Protein AF-A0A2X1N3Z4-F1 (afdb_monomer)

Sequence (208 aa):
MPLRGQNISAQNAALSREIQRAELQEKALDRQIARESNQLKLEELKQKQADVRQKADIARADRQAAAQGAVDTFSTALDSLNEIEQSPGLSKAVGIRSAFPTVPGSDAANFEARLDTFKAQTFLPMVQSLKGMGALSDAEGKKLSDAVGALSPKMSEKAFRDSIGKIRNQLESKLSTVKKQFDYQEPVQNMPGQQSTTGSNFSSLWGD

Secondary structure (DSSP, 8-state):
---SHHHHHHHHHHHHHHHHHHHHHHHHHHHHHHHHHHHHHHHHHHHHHHHHHHHHHHHHHHHHHHHHHHHHHHHHHHHHHHHHHH-TTHHHHSGGGGGSPPPTTSHHHHHHHHHHHIIIIIIHHHHHHHHHTTSS-HHHHHHHHHHHHH--TTS-HHHHHHHHHHHHHHHHHHHHHHHHHTT-PPP----S------------SS--

Solvent-accessible surface area (backbone atoms only — not comparable to full-atom values): 11782 Å² total; per-residue (Å²): 141,90,78,71,71,68,57,54,54,54,49,51,55,52,52,51,53,49,50,54,51,48,56,52,50,50,59,50,49,53,54,48,50,52,50,53,51,53,50,53,52,49,50,51,50,50,48,51,50,50,53,51,49,50,52,51,51,52,53,50,50,52,48,45,52,52,48,48,58,43,52,52,41,46,50,54,39,52,50,52,51,47,53,55,68,68,35,84,10,38,75,52,29,17,18,81,48,42,76,49,88,71,55,84,91,35,54,29,38,55,40,53,51,50,53,50,44,38,58,69,66,39,45,51,60,38,52,51,47,34,41,76,71,66,59,36,52,73,70,54,47,48,52,51,50,52,52,61,65,64,59,51,47,74,39,43,55,66,60,44,53,56,49,50,52,53,52,48,55,53,50,53,54,37,49,52,49,43,38,61,77,57,70,58,70,78,78,82,74,79,72,92,79,76,85,74,82,75,74,88,79,87,75,82,92,75,89,134

Radius of gyration: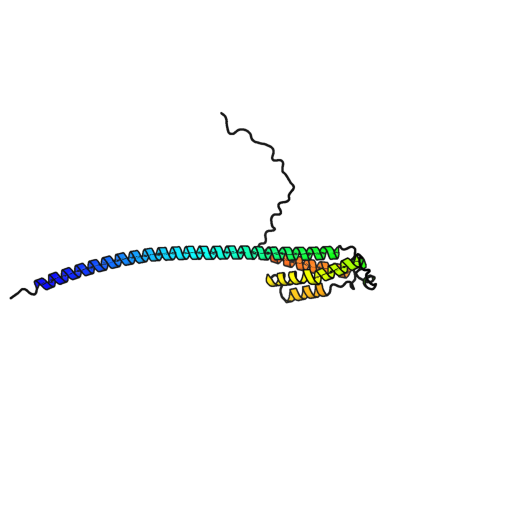 39.12 Å; Cα contacts (8 Å, |Δi|>4): 124; chains: 1; bounding box: 90×26×123 Å

Foldseek 3Di:
DDDPPPVVVVVVVVVVVVVVVVVVVVVVVVVVCVVVVVVVVVVVVVVVVVVVVVVVVVVLVVLQVLLVVLLVLLVVLLVLLVCLLPQPLLQCLAAPNVVDDDDPPDSVNVSVVSLVCSLPPRLPVNLVSLVVLVLDDPVRSVVLNVLSVPQDSHHHSVVNNVSSVVSSVSSVVSSVVSCVVSVHDDPPPPPPDDPPPPPDDDDDPDDD

Nearest PDB structures (foldseek):
  3ja6-assembly1_I  TM=3.183E-01  e=6.071E+00  Escherichia coli

Structure (mmCIF, N/CA/C/O backbone):
data_AF-A0A2X1N3Z4-F1
#
_entry.id   AF-A0A2X1N3Z4-F1
#
loop_
_atom_site.group_PDB
_atom_site.id
_atom_site.type_symbol
_atom_site.label_atom_id
_atom_site.label_alt_id
_atom_site.label_comp_id
_atom_site.label_asym_id
_atom_site.label_entity_id
_atom_site.label_seq_id
_atom_site.pdbx_PDB_ins_code
_atom_site.Cartn_x
_atom_site.Cartn_y
_atom_site.Cartn_z
_atom_site.occupancy
_atom_site.B_iso_or_equiv
_atom_site.auth_seq_id
_atom_site.auth_comp_id
_atom_site.auth_asym_id
_atom_site.auth_atom_id
_atom_site.pdbx_PDB_model_num
ATOM 1 N N . MET A 1 1 ? -46.672 -0.852 95.975 1.00 50.94 1 MET A N 1
ATOM 2 C CA . MET A 1 1 ? -45.821 -0.467 94.826 1.00 50.94 1 MET A CA 1
ATOM 3 C C . MET A 1 1 ? -45.812 -1.594 93.790 1.00 50.94 1 MET A C 1
ATOM 5 O O . MET A 1 1 ? -45.157 -2.595 94.045 1.00 50.94 1 MET A O 1
ATOM 9 N N . PRO A 1 2 ? -46.559 -1.484 92.673 1.00 50.97 2 PRO A N 1
ATOM 10 C CA . PRO A 1 2 ? -46.175 -2.187 91.441 1.00 50.97 2 PRO A CA 1
ATOM 11 C C . PRO A 1 2 ? -46.573 -1.388 90.176 1.00 50.97 2 PRO A C 1
ATOM 13 O O . PRO A 1 2 ? -47.674 -1.538 89.669 1.00 50.97 2 PRO A O 1
ATOM 16 N N . LEU A 1 3 ? -45.703 -0.511 89.660 1.00 50.91 3 LEU A N 1
ATOM 17 C CA . LEU A 1 3 ? -45.968 0.258 88.418 1.00 50.91 3 LEU A CA 1
ATOM 18 C C . LEU A 1 3 ? -44.815 0.205 87.393 1.00 50.91 3 LEU A C 1
ATOM 20 O O . LEU A 1 3 ? -44.854 0.874 86.363 1.00 50.91 3 LEU A O 1
ATOM 24 N N . ARG A 1 4 ? -43.782 -0.614 87.639 1.00 55.91 4 ARG A N 1
ATOM 25 C CA . ARG A 1 4 ? -42.578 -0.687 86.787 1.00 55.91 4 ARG A CA 1
ATOM 26 C C . ARG A 1 4 ? -42.574 -1.821 85.751 1.00 55.91 4 ARG A C 1
ATOM 28 O O . ARG A 1 4 ? -41.849 -1.713 84.776 1.00 55.91 4 ARG A O 1
ATOM 35 N N . GLY A 1 5 ? -43.390 -2.868 85.910 1.00 54.66 5 GLY A N 1
ATOM 36 C CA . GLY A 1 5 ? -43.369 -4.045 85.022 1.00 54.66 5 GLY A CA 1
ATOM 37 C C . GLY A 1 5 ? -44.170 -3.913 83.716 1.00 54.66 5 GLY A C 1
ATOM 38 O O . GLY A 1 5 ? -43.755 -4.450 82.696 1.00 54.66 5 GLY A O 1
ATOM 39 N N . GLN A 1 6 ? -45.288 -3.174 83.715 1.00 58.31 6 GLN A N 1
ATOM 40 C CA . GLN A 1 6 ? -46.167 -3.037 82.535 1.00 58.31 6 GLN A CA 1
ATOM 41 C C . GLN A 1 6 ? -45.667 -2.018 81.494 1.00 58.31 6 GLN A C 1
ATOM 43 O O . GLN A 1 6 ? -45.973 -2.146 80.314 1.00 58.31 6 GLN A O 1
ATOM 48 N N . ASN A 1 7 ? -44.868 -1.026 81.900 1.00 59.09 7 ASN A N 1
ATOM 49 C CA . ASN A 1 7 ? -44.326 -0.022 80.974 1.00 59.09 7 ASN A CA 1
ATOM 50 C C . ASN A 1 7 ? -43.173 -0.567 80.112 1.00 59.09 7 ASN A C 1
ATOM 52 O O . ASN A 1 7 ? -43.032 -0.181 78.954 1.00 59.09 7 ASN A O 1
ATOM 56 N N . ILE A 1 8 ? -42.385 -1.504 80.649 1.00 60.34 8 ILE A N 1
ATOM 57 C CA . ILE A 1 8 ? -41.225 -2.091 79.959 1.00 60.34 8 ILE A CA 1
ATOM 58 C C . ILE A 1 8 ? -41.681 -3.050 78.848 1.00 60.34 8 ILE A C 1
ATOM 60 O O . ILE A 1 8 ? -41.108 -3.063 77.763 1.00 60.34 8 ILE A O 1
ATOM 64 N N . SER A 1 9 ? -42.750 -3.821 79.070 1.00 65.88 9 SER A N 1
ATOM 65 C CA . SER A 1 9 ? -43.307 -4.723 78.052 1.00 65.88 9 SER A CA 1
ATOM 66 C C . SER A 1 9 ? -43.980 -3.968 76.902 1.00 65.88 9 SER A C 1
ATOM 68 O O . SER A 1 9 ? -43.820 -4.353 75.745 1.00 65.88 9 SER A O 1
ATOM 70 N N . ALA A 1 10 ? -44.673 -2.862 77.192 1.00 67.50 10 ALA A N 1
ATOM 71 C CA . ALA A 1 10 ? -45.262 -1.996 76.172 1.00 67.50 10 ALA A CA 1
ATOM 72 C C . ALA A 1 10 ? -44.192 -1.281 75.324 1.00 67.50 10 ALA A C 1
ATOM 74 O O . ALA A 1 10 ? -44.328 -1.220 74.100 1.00 67.50 10 ALA A O 1
ATOM 75 N N . GLN A 1 11 ? -43.108 -0.806 75.953 1.00 69.56 11 GLN A N 1
ATOM 76 C CA . GLN A 1 11 ? -41.950 -0.238 75.251 1.00 69.56 11 GLN A CA 1
ATOM 77 C C . GLN A 1 11 ? -41.225 -1.280 74.394 1.00 69.56 11 GLN A C 1
ATOM 79 O O . GLN A 1 11 ? -40.980 -1.023 73.219 1.00 69.56 11 GLN A O 1
ATOM 84 N N . ASN A 1 12 ? -40.965 -2.479 74.921 1.00 72.88 12 ASN A N 1
ATOM 85 C CA . ASN A 1 12 ? -40.334 -3.555 74.151 1.00 72.88 12 ASN A CA 1
ATOM 86 C C . ASN A 1 12 ? -41.195 -3.993 72.957 1.00 72.88 12 ASN A C 1
ATOM 88 O O . ASN A 1 12 ? -40.668 -4.215 71.870 1.00 72.88 12 ASN A O 1
ATOM 92 N N . ALA A 1 13 ? -42.520 -4.063 73.109 1.00 76.62 13 ALA A N 1
ATOM 93 C CA . ALA A 1 13 ? -43.428 -4.379 72.005 1.00 76.62 13 ALA A CA 1
ATOM 94 C C . ALA A 1 13 ? -43.499 -3.259 70.949 1.00 76.62 13 ALA A C 1
ATOM 96 O O . ALA A 1 13 ? -43.661 -3.537 69.761 1.00 76.62 13 ALA A O 1
ATOM 97 N N . ALA A 1 14 ? -43.386 -1.991 71.355 1.00 76.25 14 ALA A N 1
ATOM 98 C CA . ALA A 1 14 ? -43.274 -0.866 70.427 1.00 76.25 14 ALA A CA 1
ATOM 99 C C . ALA A 1 14 ? -41.957 -0.922 69.638 1.00 76.25 14 ALA A C 1
ATOM 101 O O . ALA A 1 14 ? -42.003 -0.900 68.411 1.00 76.25 14 ALA A O 1
ATOM 102 N N . LEU A 1 15 ? -40.834 -1.126 70.331 1.00 75.69 15 LEU A N 1
ATOM 103 C CA . LEU A 1 15 ? -39.504 -1.260 69.736 1.00 75.69 15 LEU A CA 1
ATOM 104 C C . LEU A 1 15 ? -39.426 -2.450 68.763 1.00 75.69 15 LEU A C 1
ATOM 106 O O . LEU A 1 15 ? -38.897 -2.331 67.667 1.00 75.69 15 LEU A O 1
ATOM 110 N N . SER A 1 16 ? -40.035 -3.587 69.114 1.00 81.50 16 SER A N 1
ATOM 111 C CA . SER A 1 16 ? -40.083 -4.780 68.250 1.00 81.50 16 SER A CA 1
ATOM 112 C C . SER A 1 16 ? -40.833 -4.526 66.940 1.00 81.50 16 SER A C 1
ATOM 114 O O . SER A 1 16 ? -40.404 -4.957 65.873 1.00 81.50 16 SER A O 1
ATOM 116 N N . ARG A 1 17 ? -41.964 -3.809 67.005 1.00 83.88 17 ARG A N 1
ATOM 117 C CA . ARG A 1 17 ? -42.739 -3.428 65.812 1.00 83.88 17 ARG A CA 1
ATOM 118 C C . ARG A 1 17 ? -41.987 -2.427 64.946 1.00 83.88 17 ARG A C 1
ATOM 120 O O . ARG A 1 17 ? -42.142 -2.437 63.729 1.00 83.88 17 ARG A O 1
ATOM 127 N N . GLU A 1 18 ? -41.204 -1.561 65.572 1.00 83.44 18 GLU A N 1
ATOM 128 C CA . GLU A 1 18 ? -40.357 -0.595 64.886 1.00 83.44 18 GLU A CA 1
ATOM 129 C C . GLU A 1 18 ? -39.198 -1.288 64.160 1.00 83.44 18 GLU A C 1
ATOM 131 O O . GLU A 1 18 ? -39.004 -1.035 62.975 1.00 83.44 18 GLU A O 1
ATOM 136 N N . ILE A 1 19 ? -38.541 -2.260 64.802 1.00 84.94 19 ILE A N 1
ATOM 137 C CA . ILE A 1 19 ? -37.526 -3.122 64.175 1.00 84.94 19 ILE A CA 1
ATOM 138 C C . ILE A 1 19 ? -38.124 -3.891 62.992 1.00 84.94 19 ILE A C 1
ATOM 140 O O . ILE A 1 19 ? -37.582 -3.836 61.895 1.00 84.94 19 ILE A O 1
ATOM 144 N N . GLN A 1 20 ? -39.288 -4.530 63.158 1.00 84.00 20 GLN A N 1
ATOM 145 C CA . GLN A 1 20 ? -39.952 -5.238 62.054 1.00 84.00 20 GLN A CA 1
ATOM 146 C C . GLN A 1 20 ? -40.302 -4.312 60.881 1.00 84.00 20 GLN A C 1
ATOM 148 O O . GLN A 1 20 ? -40.204 -4.709 59.721 1.00 84.00 20 GLN A O 1
ATOM 153 N N . ARG A 1 21 ? -40.720 -3.072 61.157 1.00 87.25 21 ARG A N 1
ATOM 154 C CA . ARG A 1 21 ? -40.970 -2.072 60.108 1.00 87.25 21 ARG A CA 1
ATOM 155 C C . ARG A 1 21 ? -39.680 -1.646 59.413 1.00 87.25 21 ARG A C 1
ATOM 157 O O . ARG A 1 21 ? -39.691 -1.533 58.189 1.00 87.25 21 ARG A O 1
ATOM 164 N N . ALA A 1 22 ? -38.600 -1.451 60.165 1.00 82.94 22 ALA A N 1
ATOM 165 C CA . ALA A 1 22 ? -37.288 -1.115 59.624 1.00 82.94 22 ALA A CA 1
ATOM 166 C C . ALA A 1 22 ? -36.735 -2.246 58.737 1.00 82.94 22 ALA A C 1
ATOM 168 O O . ALA A 1 22 ? -36.342 -1.986 57.604 1.00 82.94 22 ALA A O 1
ATOM 169 N N . GLU A 1 23 ? -36.820 -3.505 59.174 1.00 86.62 23 GLU A N 1
ATOM 170 C CA . GLU A 1 23 ? -36.408 -4.680 58.386 1.00 86.62 23 GLU A CA 1
ATOM 171 C C . GLU A 1 23 ? -37.218 -4.834 57.085 1.00 86.62 23 GLU A C 1
ATOM 173 O O . GLU A 1 23 ? -36.701 -5.251 56.045 1.00 86.62 23 GLU A O 1
ATOM 178 N N . LEU A 1 24 ? -38.517 -4.512 57.115 1.00 87.25 24 LEU A N 1
ATOM 179 C CA . LEU A 1 24 ? -39.357 -4.522 55.914 1.00 87.25 24 LEU A CA 1
ATOM 180 C C . LEU A 1 24 ? -38.984 -3.396 54.943 1.00 87.25 24 LEU A C 1
ATOM 182 O O . LEU A 1 24 ? -39.011 -3.618 53.730 1.00 87.25 24 LEU A O 1
ATOM 186 N N . GLN A 1 25 ? -38.631 -2.214 55.460 1.00 86.69 25 GLN A N 1
ATOM 187 C CA . GLN A 1 25 ? -38.128 -1.102 54.651 1.00 86.69 25 GLN A CA 1
ATOM 188 C C . GLN A 1 25 ? -36.773 -1.433 54.020 1.00 86.69 25 GLN A C 1
ATOM 190 O O . GLN A 1 25 ? -36.604 -1.218 52.822 1.00 86.69 25 GLN A O 1
ATOM 195 N N . GLU A 1 26 ? -35.851 -2.029 54.774 1.00 86.12 26 GLU A N 1
ATOM 196 C CA . GLU A 1 26 ? -34.547 -2.482 54.279 1.00 86.12 26 GLU A CA 1
ATOM 197 C C . GLU A 1 26 ? -34.704 -3.487 53.127 1.00 86.12 26 GLU A C 1
ATOM 199 O O . GLU A 1 26 ? -34.200 -3.265 52.029 1.00 86.12 26 GLU A O 1
ATOM 204 N N . LYS A 1 27 ? -35.544 -4.520 53.294 1.00 91.06 27 LYS A N 1
ATOM 205 C CA . LYS A 1 27 ? -35.834 -5.500 52.225 1.00 91.06 27 LYS A CA 1
ATOM 206 C C . LYS A 1 27 ? -36.508 -4.902 50.987 1.00 91.06 27 LYS A C 1
ATOM 208 O O . LYS A 1 27 ? -36.469 -5.517 49.913 1.00 91.06 27 LYS A O 1
ATOM 213 N N . ALA A 1 28 ? -37.226 -3.789 51.130 1.00 89.50 28 ALA A N 1
ATOM 214 C CA . ALA A 1 28 ? -37.814 -3.075 50.000 1.00 89.50 28 ALA A CA 1
ATOM 215 C C . ALA A 1 28 ? -36.743 -2.264 49.254 1.00 89.50 28 ALA A C 1
ATOM 217 O O . ALA A 1 28 ? -36.684 -2.340 48.024 1.00 89.50 28 ALA A O 1
ATOM 218 N N . LEU A 1 29 ? -35.868 -1.576 49.995 1.00 84.56 29 LEU A N 1
ATOM 219 C CA . LEU A 1 29 ? -34.725 -0.834 49.460 1.00 84.56 29 LEU A CA 1
ATOM 220 C C . LEU A 1 29 ? -33.732 -1.759 48.749 1.00 84.56 29 LEU A C 1
ATOM 222 O O . LEU A 1 29 ? -33.369 -1.480 47.612 1.00 84.56 29 LEU A O 1
ATOM 226 N N . ASP A 1 30 ? -33.390 -2.910 49.328 1.00 86.81 30 ASP A N 1
ATOM 227 C CA . ASP A 1 30 ? -32.504 -3.901 48.699 1.00 86.81 30 ASP A CA 1
ATOM 228 C C . ASP A 1 30 ? -33.038 -4.385 47.349 1.00 86.81 30 ASP A C 1
ATOM 230 O O . ASP A 1 30 ? -32.305 -4.501 46.364 1.00 86.81 30 ASP A O 1
ATOM 234 N N . ARG A 1 31 ? -34.349 -4.644 47.268 1.00 90.00 31 ARG A N 1
ATOM 235 C CA . ARG A 1 31 ? -34.992 -5.039 46.008 1.00 90.00 31 ARG A CA 1
ATOM 236 C C . ARG A 1 31 ? -34.969 -3.918 44.977 1.00 90.00 31 ARG A C 1
ATOM 238 O O . ARG A 1 31 ? -34.882 -4.217 43.786 1.00 90.00 31 ARG A O 1
ATOM 245 N N . GLN A 1 32 ? -35.075 -2.666 45.409 1.00 88.44 32 GLN A N 1
ATOM 246 C CA . GLN A 1 32 ? -34.984 -1.511 44.525 1.00 88.44 32 GLN A CA 1
ATOM 247 C C . GLN A 1 32 ? -33.551 -1.327 44.010 1.00 88.44 32 GLN A C 1
ATOM 249 O O . GLN A 1 32 ? -33.356 -1.303 42.795 1.00 88.44 32 GLN A O 1
ATOM 254 N N . ILE A 1 33 ? -32.560 -1.339 44.905 1.00 88.62 33 ILE A N 1
ATOM 255 C CA . ILE A 1 33 ? -31.131 -1.274 44.567 1.00 88.62 33 ILE A CA 1
ATOM 256 C C . ILE A 1 33 ? -30.765 -2.390 43.586 1.00 88.62 33 ILE A C 1
ATOM 258 O O . ILE A 1 33 ? -30.108 -2.138 42.580 1.00 88.62 33 ILE A O 1
ATOM 262 N N . ALA A 1 34 ? -31.233 -3.621 43.813 1.00 88.19 34 ALA A N 1
ATOM 263 C CA . ALA A 1 34 ? -30.969 -4.735 42.907 1.00 88.19 34 ALA A CA 1
ATOM 264 C C . ALA A 1 34 ? -31.569 -4.521 41.503 1.00 88.19 34 ALA A C 1
ATOM 266 O O . ALA A 1 34 ? -30.946 -4.884 40.504 1.00 88.19 34 ALA A O 1
ATOM 267 N N . ARG A 1 35 ? -32.770 -3.937 41.391 1.00 89.50 35 ARG A N 1
ATOM 268 C CA . ARG A 1 35 ? -33.395 -3.634 40.089 1.00 89.50 35 ARG A CA 1
ATOM 269 C C . ARG A 1 35 ? -32.649 -2.529 39.350 1.00 89.50 35 ARG A C 1
ATOM 271 O O . ARG A 1 35 ? -32.334 -2.720 38.179 1.00 89.50 35 ARG A O 1
ATOM 278 N N . GLU A 1 36 ? -32.341 -1.432 40.035 1.00 88.56 36 GLU A N 1
ATOM 279 C CA . GLU A 1 36 ? -31.588 -0.305 39.471 1.00 88.56 36 GLU A CA 1
ATOM 280 C C . GLU A 1 36 ? -30.172 -0.743 39.073 1.00 88.56 36 GLU A C 1
ATOM 282 O O . GLU A 1 36 ? -29.722 -0.456 37.968 1.00 88.56 36 GLU A O 1
ATOM 287 N N . SER A 1 37 ? -29.507 -1.554 39.902 1.00 87.75 37 SER A N 1
ATOM 288 C CA . SER A 1 37 ? -28.201 -2.145 39.588 1.00 87.75 37 SER A CA 1
ATOM 289 C C . SER A 1 37 ? -28.250 -3.035 38.340 1.00 87.75 37 SER A C 1
ATOM 291 O O . SER A 1 37 ? -27.388 -2.926 37.466 1.00 87.75 37 SER A O 1
ATOM 293 N N . ASN A 1 38 ? -29.280 -3.878 38.199 1.00 90.75 38 ASN A N 1
ATOM 294 C CA . ASN A 1 38 ? -29.464 -4.700 37.001 1.00 90.75 38 ASN A CA 1
ATOM 295 C C . ASN A 1 38 ? -29.730 -3.854 35.744 1.00 90.75 38 ASN A C 1
ATOM 297 O O . ASN A 1 38 ? -29.227 -4.190 34.672 1.00 90.75 38 ASN A O 1
ATOM 301 N N . GLN A 1 39 ? -30.496 -2.765 35.865 1.00 92.00 39 GLN A N 1
ATOM 302 C CA . GLN A 1 39 ? -30.765 -1.833 34.765 1.00 92.00 39 GLN A CA 1
ATOM 303 C C . GLN A 1 39 ? -29.499 -1.085 34.336 1.00 92.00 39 GLN A C 1
ATOM 305 O O . GLN A 1 39 ? -29.157 -1.116 33.155 1.00 92.00 39 GLN A O 1
ATOM 310 N N . LEU A 1 40 ? -28.752 -0.523 35.290 1.00 89.62 40 LEU A N 1
ATOM 311 C CA . LEU A 1 40 ? -27.475 0.150 35.040 1.00 89.62 40 LEU A CA 1
ATOM 312 C C . LEU A 1 40 ? -26.472 -0.785 34.357 1.00 89.62 40 LEU A C 1
ATOM 314 O O . LEU A 1 40 ? -25.845 -0.416 33.368 1.00 89.62 40 LEU A O 1
ATOM 318 N N . LYS A 1 41 ? -26.360 -2.033 34.828 1.00 92.69 41 LYS A N 1
ATOM 319 C CA . LYS A 1 41 ? -25.472 -3.033 34.218 1.00 92.69 41 LYS A CA 1
ATOM 320 C C . LYS A 1 41 ? -25.897 -3.397 32.794 1.00 92.69 41 LYS A C 1
ATOM 322 O O . LYS A 1 41 ? -25.049 -3.648 31.941 1.00 92.69 41 LYS A O 1
ATOM 327 N N . LEU A 1 42 ? -27.200 -3.435 32.519 1.00 89.31 42 LEU A N 1
ATOM 328 C CA . LEU A 1 42 ? -27.730 -3.693 31.181 1.00 89.31 42 LEU A CA 1
ATOM 329 C C . LEU A 1 42 ? -27.444 -2.527 30.228 1.00 89.31 42 LEU A C 1
ATOM 331 O O . LEU A 1 42 ? -27.066 -2.764 29.080 1.00 89.31 42 LEU A O 1
ATOM 335 N N . GLU A 1 43 ? -27.591 -1.289 30.691 1.00 92.12 43 GLU A N 1
ATOM 336 C CA . GLU A 1 43 ? -27.219 -0.089 29.936 1.00 92.12 43 GLU A CA 1
ATOM 337 C C . GLU A 1 43 ? -25.714 -0.040 29.663 1.00 92.12 43 GLU A C 1
ATOM 339 O O . GLU A 1 43 ? -25.317 0.147 28.515 1.00 92.12 43 GLU A O 1
ATOM 344 N N . GLU A 1 44 ? -24.879 -0.332 30.664 1.00 93.56 44 GLU A N 1
ATOM 345 C CA . GLU A 1 44 ? -23.423 -0.412 30.512 1.00 93.56 44 GLU A CA 1
ATOM 346 C C . GLU A 1 44 ? -23.019 -1.481 29.484 1.00 93.56 44 GLU A C 1
ATOM 348 O O . GLU A 1 44 ? -22.168 -1.238 28.628 1.00 93.56 44 GLU A O 1
ATOM 353 N N . LEU A 1 45 ? -23.642 -2.666 29.520 1.00 91.69 45 LEU A N 1
ATOM 354 C CA . LEU A 1 45 ? -23.383 -3.725 28.540 1.00 91.69 45 LEU A CA 1
ATOM 355 C C . LEU A 1 45 ? -23.834 -3.332 27.131 1.00 91.69 45 LEU A C 1
ATOM 357 O O . LEU A 1 45 ? -23.126 -3.632 26.169 1.00 91.69 45 LEU A O 1
ATOM 361 N N . LYS A 1 46 ? -24.976 -2.649 26.993 1.00 93.12 46 LYS A N 1
ATOM 362 C CA . LYS A 1 46 ? -25.436 -2.113 25.703 1.00 93.12 46 LYS A CA 1
ATOM 363 C C . LYS A 1 46 ? -24.483 -1.051 25.170 1.00 93.12 46 LYS A C 1
ATOM 365 O O . LYS A 1 46 ? -24.147 -1.094 23.990 1.00 93.12 46 LYS A O 1
ATOM 370 N N . GLN A 1 47 ? -24.023 -0.142 26.025 1.00 94.69 47 GLN A N 1
ATOM 371 C CA . GLN A 1 47 ? -23.061 0.888 25.652 1.00 94.69 47 GLN A CA 1
ATOM 372 C C . GLN A 1 47 ? -21.727 0.260 25.240 1.00 94.69 47 GLN A C 1
ATOM 374 O O . GLN A 1 47 ? -21.249 0.520 24.142 1.00 94.69 47 GLN A O 1
ATOM 379 N N . LYS A 1 48 ? -21.193 -0.680 26.031 1.00 93.75 48 LYS A N 1
ATOM 380 C CA . LYS A 1 48 ? -20.000 -1.460 25.661 1.00 93.75 48 LYS A CA 1
ATOM 381 C C . LYS A 1 48 ? -20.186 -2.210 24.344 1.00 93.75 48 LYS A C 1
ATOM 383 O O . LYS A 1 48 ? -19.261 -2.260 23.540 1.00 93.75 48 LYS A O 1
ATOM 388 N N . GLN A 1 49 ? -21.359 -2.791 24.098 1.00 92.38 49 GLN A N 1
ATOM 389 C CA . GLN A 1 49 ? -21.650 -3.459 22.831 1.00 92.38 49 GLN A CA 1
ATOM 390 C C . GLN A 1 49 ? -21.650 -2.468 21.660 1.00 92.38 49 GLN A C 1
ATOM 392 O O . GLN A 1 49 ? -21.093 -2.789 20.611 1.00 92.38 49 GLN A O 1
ATOM 397 N N . ALA A 1 50 ? -22.255 -1.290 21.827 1.00 93.44 50 ALA A N 1
ATOM 398 C CA . ALA A 1 50 ? -22.255 -0.234 20.820 1.00 93.44 50 ALA A CA 1
ATOM 399 C C . ALA A 1 50 ? -20.833 0.274 20.542 1.00 93.44 50 ALA A C 1
ATOM 401 O O . ALA A 1 50 ? -20.434 0.316 19.383 1.00 93.44 50 ALA A O 1
ATOM 402 N N . ASP A 1 51 ? -20.038 0.529 21.582 1.00 94.31 51 ASP A N 1
ATOM 403 C CA . ASP A 1 51 ? -18.644 0.964 21.457 1.00 94.31 51 ASP A CA 1
ATOM 404 C C . ASP A 1 51 ? -17.781 -0.086 20.753 1.00 94.31 51 ASP A C 1
ATOM 406 O O . ASP A 1 51 ? -16.971 0.241 19.887 1.00 94.31 51 ASP A O 1
ATOM 410 N N . VAL A 1 52 ? -17.945 -1.368 21.100 1.00 94.38 52 VAL A N 1
ATOM 411 C CA . VAL A 1 52 ? -17.217 -2.467 20.448 1.00 94.38 52 VAL A CA 1
ATOM 412 C C . VAL A 1 52 ? -17.640 -2.607 18.988 1.00 94.38 52 VAL A C 1
ATOM 414 O O . VAL A 1 52 ? -16.776 -2.802 18.135 1.00 94.38 52 VAL A O 1
ATOM 417 N N . ARG A 1 53 ? -18.937 -2.482 18.681 1.00 92.25 53 ARG A N 1
ATOM 418 C CA . ARG A 1 53 ? -19.436 -2.496 17.297 1.00 92.25 53 ARG A CA 1
ATOM 419 C C . ARG A 1 53 ? -18.882 -1.324 16.499 1.00 92.25 53 ARG A C 1
ATOM 421 O O . ARG A 1 53 ? -18.285 -1.553 15.458 1.00 92.25 53 ARG A O 1
ATOM 428 N N . GLN A 1 54 ? -18.972 -0.109 17.029 1.00 93.50 54 GLN A N 1
ATOM 429 C CA . GLN A 1 54 ? -18.442 1.084 16.379 1.00 93.50 54 GLN A CA 1
ATOM 430 C C . GLN A 1 54 ? -16.928 0.976 16.160 1.00 93.50 54 GLN A C 1
ATOM 432 O O . GLN A 1 54 ? -16.447 1.261 15.067 1.00 93.50 54 GLN A O 1
ATOM 437 N N . LYS A 1 55 ? -16.167 0.501 17.156 1.00 93.75 55 LYS A N 1
ATOM 438 C CA . LYS A 1 55 ? -14.730 0.228 16.996 1.00 93.75 55 LYS A CA 1
ATOM 439 C C . LYS A 1 55 ? -14.459 -0.821 15.922 1.00 93.75 55 LYS A C 1
ATOM 441 O O . LYS A 1 55 ? -13.511 -0.661 15.161 1.00 93.75 55 LYS A O 1
ATOM 446 N N . ALA A 1 56 ? -15.265 -1.880 15.851 1.00 88.31 56 ALA A N 1
ATOM 447 C CA . ALA A 1 56 ? -15.132 -2.900 14.818 1.00 88.31 56 ALA A CA 1
ATOM 448 C C . ALA A 1 56 ? -15.453 -2.348 13.421 1.00 88.31 56 ALA A C 1
ATOM 450 O O . ALA A 1 56 ? -14.741 -2.672 12.475 1.00 88.31 56 ALA A O 1
ATOM 451 N N . ASP A 1 57 ? -16.475 -1.504 13.289 1.00 87.44 57 ASP A N 1
ATOM 452 C CA . ASP A 1 57 ? -16.874 -0.903 12.014 1.00 87.44 57 ASP A CA 1
ATOM 453 C C . ASP A 1 57 ? -15.836 0.110 11.517 1.00 87.44 57 ASP A C 1
ATOM 455 O O . ASP A 1 57 ? -15.448 0.053 10.353 1.00 87.44 57 ASP A O 1
ATOM 459 N N . ILE A 1 58 ? -15.299 0.957 12.405 1.00 90.81 58 ILE A N 1
ATOM 460 C CA . ILE A 1 58 ? -14.179 1.857 12.083 1.00 90.81 58 ILE A CA 1
ATOM 461 C C . ILE A 1 58 ? -12.951 1.041 11.672 1.00 90.81 58 ILE A C 1
ATOM 463 O O . ILE A 1 58 ? -12.393 1.272 10.606 1.00 90.81 58 ILE A O 1
ATOM 467 N N . ALA A 1 59 ? -12.573 0.024 12.453 1.00 87.31 59 ALA A N 1
ATOM 468 C CA . ALA A 1 59 ? -11.426 -0.820 12.123 1.00 87.31 59 ALA A CA 1
ATOM 469 C C . ALA A 1 59 ? -11.601 -1.561 10.785 1.00 87.31 59 ALA A C 1
ATOM 471 O O . ALA A 1 59 ? -10.623 -1.786 10.075 1.00 87.31 59 ALA A O 1
ATOM 472 N N . ARG A 1 60 ? -12.832 -1.946 10.423 1.00 84.81 60 ARG A N 1
ATOM 473 C CA . ARG A 1 60 ? -13.148 -2.532 9.111 1.00 84.81 60 ARG A CA 1
ATOM 474 C C . ARG A 1 60 ? -13.029 -1.504 7.990 1.00 84.81 60 ARG A C 1
ATOM 476 O O . ARG A 1 60 ? -12.407 -1.819 6.981 1.00 84.81 60 ARG A O 1
ATOM 483 N N . ALA A 1 61 ? -13.576 -0.304 8.172 1.00 85.94 61 ALA A N 1
ATOM 484 C CA . ALA A 1 61 ? -13.491 0.775 7.191 1.00 85.94 61 ALA A CA 1
ATOM 485 C C . ALA A 1 61 ? -12.034 1.206 6.951 1.00 85.94 61 ALA A C 1
ATOM 487 O O . ALA A 1 61 ? -11.594 1.256 5.804 1.00 85.94 61 ALA A O 1
ATOM 488 N N . ASP A 1 62 ? -11.256 1.407 8.017 1.00 86.44 62 ASP A N 1
ATOM 489 C CA . ASP A 1 62 ? -9.828 1.737 7.938 1.00 86.44 62 ASP A CA 1
ATOM 490 C C . ASP A 1 62 ? -9.042 0.627 7.234 1.00 86.44 62 ASP A C 1
ATOM 492 O O . ASP A 1 62 ? -8.194 0.888 6.378 1.00 86.44 62 ASP A O 1
ATOM 496 N N . ARG A 1 63 ? -9.354 -0.637 7.549 1.00 83.56 63 ARG A N 1
ATOM 497 C CA . ARG A 1 63 ? -8.735 -1.800 6.908 1.00 83.56 63 ARG A CA 1
ATOM 498 C C . ARG A 1 63 ? -9.049 -1.867 5.412 1.00 83.56 63 ARG A C 1
ATOM 500 O O . ARG A 1 63 ? -8.155 -2.188 4.632 1.00 83.56 63 ARG A O 1
ATOM 507 N N . GLN A 1 64 ? -10.281 -1.561 5.008 1.00 83.50 64 GLN A N 1
ATOM 508 C CA . GLN A 1 64 ? -10.678 -1.505 3.598 1.00 83.50 64 GLN A CA 1
ATOM 509 C C . GLN A 1 64 ? -10.020 -0.332 2.866 1.00 83.50 64 GLN A C 1
ATOM 511 O O . GLN A 1 64 ? -9.506 -0.522 1.767 1.00 83.50 64 GLN A O 1
ATOM 516 N N . ALA A 1 65 ? -9.969 0.852 3.479 1.00 85.56 65 ALA A N 1
ATOM 517 C CA . ALA A 1 65 ? -9.309 2.021 2.903 1.00 85.56 65 ALA A CA 1
ATOM 518 C C . ALA A 1 65 ? -7.802 1.785 2.705 1.00 85.56 65 ALA A C 1
ATOM 520 O O . ALA A 1 65 ? -7.259 2.084 1.641 1.00 85.56 65 ALA A O 1
ATOM 521 N N . ALA A 1 66 ? -7.137 1.179 3.694 1.00 83.75 66 ALA A N 1
ATOM 522 C CA . ALA A 1 66 ? -5.735 0.785 3.584 1.00 83.75 66 ALA A CA 1
ATOM 523 C C . ALA A 1 66 ? -5.519 -0.250 2.468 1.00 83.75 66 ALA A C 1
ATOM 525 O O . ALA A 1 66 ? -4.577 -0.121 1.687 1.00 83.75 66 ALA A O 1
ATOM 526 N N . ALA A 1 67 ? -6.409 -1.242 2.357 1.00 84.31 67 ALA A N 1
ATOM 527 C CA . ALA A 1 67 ? -6.358 -2.229 1.283 1.00 84.31 67 ALA A CA 1
ATOM 528 C C . ALA A 1 67 ? -6.546 -1.586 -0.098 1.00 84.31 67 ALA A C 1
ATOM 530 O O . ALA A 1 67 ? -5.788 -1.902 -1.009 1.00 84.31 67 ALA A O 1
ATOM 531 N N . GLN A 1 68 ? -7.499 -0.662 -0.248 1.00 86.19 68 GLN A N 1
ATOM 532 C CA . GLN A 1 68 ? -7.740 0.061 -1.499 1.00 86.19 68 GLN A CA 1
ATOM 533 C C . GLN A 1 68 ? -6.509 0.863 -1.925 1.00 86.19 68 GLN A C 1
ATOM 535 O O . GLN A 1 68 ? -5.988 0.642 -3.014 1.00 86.19 68 GLN A O 1
ATOM 540 N N . GLY A 1 69 ? -5.988 1.725 -1.045 1.00 87.50 69 GLY A N 1
ATOM 541 C CA . GLY A 1 69 ? -4.813 2.541 -1.368 1.00 87.50 69 GLY A CA 1
ATOM 542 C C . GLY A 1 69 ? -3.586 1.688 -1.698 1.00 87.50 69 GLY A C 1
ATOM 543 O O . GLY A 1 69 ? -2.785 2.032 -2.571 1.00 87.50 69 GLY A O 1
ATOM 544 N N . ALA A 1 70 ? -3.461 0.530 -1.052 1.00 85.31 70 ALA A N 1
ATOM 545 C CA . ALA A 1 70 ? -2.441 -0.431 -1.405 1.00 85.31 70 ALA A CA 1
ATOM 546 C C . ALA A 1 70 ? -2.670 -1.027 -2.797 1.00 85.31 70 ALA A C 1
ATOM 548 O O . ALA A 1 70 ? -1.758 -0.949 -3.615 1.00 85.31 70 ALA A O 1
ATOM 549 N N . VAL A 1 71 ? -3.862 -1.566 -3.089 1.00 87.38 71 VAL A N 1
ATOM 550 C CA . VAL A 1 71 ? -4.244 -2.107 -4.410 1.00 87.38 71 VAL A CA 1
ATOM 551 C C . VAL A 1 71 ? -3.971 -1.093 -5.523 1.00 87.38 71 VAL A C 1
ATOM 553 O O . VAL A 1 71 ? -3.358 -1.462 -6.523 1.00 87.38 71 VAL A O 1
ATOM 556 N N . ASP A 1 72 ? -4.319 0.176 -5.323 1.00 88.69 72 ASP A N 1
ATOM 557 C CA . ASP A 1 72 ? -4.073 1.252 -6.292 1.00 88.69 72 ASP A CA 1
ATOM 558 C C . ASP A 1 72 ? -2.572 1.491 -6.513 1.00 88.69 72 ASP A C 1
ATOM 560 O O . ASP A 1 72 ? -2.104 1.639 -7.648 1.00 88.69 72 ASP A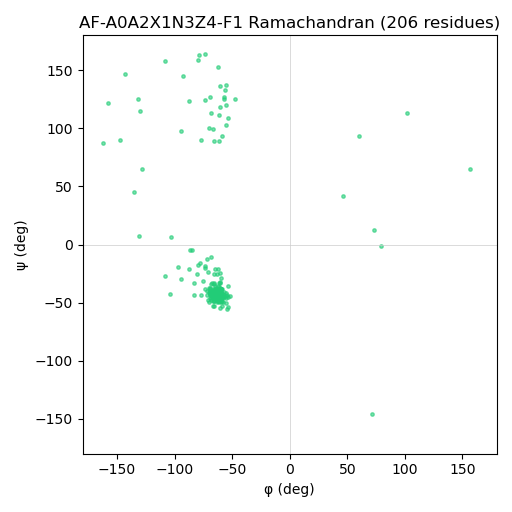 O 1
ATOM 564 N N . THR A 1 73 ? -1.786 1.444 -5.432 1.00 88.44 73 THR A N 1
ATOM 565 C CA . THR A 1 73 ? -0.320 1.514 -5.500 1.00 88.44 73 THR A CA 1
ATOM 566 C C . THR A 1 73 ? 0.257 0.333 -6.294 1.00 88.44 73 THR A C 1
ATOM 568 O O . THR A 1 73 ? 1.186 0.521 -7.083 1.00 88.44 73 THR A O 1
ATOM 571 N N . PHE A 1 74 ? -0.295 -0.881 -6.146 1.00 88.06 74 PHE A N 1
ATOM 572 C CA . PHE A 1 74 ? 0.122 -2.033 -6.958 1.00 88.06 74 PHE A CA 1
ATOM 573 C C . PHE A 1 74 ? -0.267 -1.894 -8.412 1.00 88.06 74 PHE A C 1
ATOM 575 O O . PHE A 1 74 ? 0.575 -2.178 -9.258 1.00 88.06 74 PHE A O 1
ATOM 582 N N . SER A 1 75 ? -1.507 -1.489 -8.699 1.00 88.81 75 SER A N 1
ATOM 583 C CA . SER A 1 75 ? -1.960 -1.298 -10.078 1.00 88.81 75 SER A CA 1
ATOM 584 C C . SER A 1 75 ? -1.019 -0.333 -10.781 1.00 88.81 75 SER A C 1
ATOM 586 O O . SER A 1 75 ? -0.399 -0.706 -11.766 1.00 88.81 75 SER A O 1
ATOM 588 N N . THR A 1 76 ? -0.752 0.822 -10.166 1.00 90.75 76 THR A N 1
ATOM 589 C CA . THR A 1 76 ? 0.185 1.823 -10.695 1.00 90.75 76 THR A CA 1
ATOM 590 C C . THR A 1 76 ? 1.578 1.239 -10.966 1.00 90.75 76 THR A C 1
ATOM 592 O O . THR A 1 76 ? 2.193 1.531 -11.994 1.00 90.75 76 THR A O 1
ATOM 595 N N . ALA A 1 77 ? 2.095 0.389 -10.071 1.00 91.06 77 ALA A N 1
ATOM 596 C CA . ALA A 1 77 ? 3.390 -0.265 -10.256 1.00 91.06 77 ALA A CA 1
ATOM 597 C C . ALA A 1 77 ? 3.387 -1.310 -11.382 1.00 91.06 77 ALA A C 1
ATOM 599 O O . ALA A 1 77 ? 4.343 -1.377 -12.156 1.00 91.06 77 ALA A O 1
ATOM 600 N N . LEU A 1 78 ? 2.331 -2.117 -11.480 1.00 91.69 78 LEU A N 1
ATOM 601 C CA . LEU A 1 78 ? 2.160 -3.124 -12.527 1.00 91.69 78 LEU A CA 1
ATOM 602 C C . LEU A 1 78 ? 1.967 -2.470 -13.899 1.00 91.69 78 LEU A C 1
ATOM 604 O O . LEU A 1 78 ? 2.595 -2.902 -14.866 1.00 91.69 78 LEU A O 1
ATOM 608 N N . ASP A 1 79 ? 1.182 -1.399 -13.956 1.00 91.94 79 ASP A N 1
ATOM 609 C CA . ASP A 1 79 ? 0.955 -0.590 -15.150 1.00 91.94 79 ASP A CA 1
ATOM 610 C C . ASP A 1 79 ? 2.266 0.060 -15.606 1.00 91.94 79 ASP A C 1
ATOM 612 O O . ASP A 1 79 ? 2.662 -0.097 -16.759 1.00 91.94 79 ASP A O 1
ATOM 616 N N . SER A 1 80 ? 3.028 0.658 -14.683 1.00 91.19 80 SER A N 1
ATOM 617 C CA . SER A 1 80 ? 4.360 1.210 -14.982 1.00 91.19 80 SER A CA 1
ATOM 618 C C . SER A 1 80 ? 5.323 0.144 -15.522 1.00 91.19 80 SER A C 1
ATOM 620 O O . SER A 1 80 ? 6.043 0.389 -16.491 1.00 91.19 80 SER A O 1
ATOM 622 N N . LEU A 1 81 ? 5.335 -1.062 -14.937 1.00 90.81 81 LEU A N 1
ATOM 623 C CA . LEU A 1 81 ? 6.139 -2.184 -15.442 1.00 90.81 81 LEU A CA 1
ATOM 624 C C . LEU A 1 81 ? 5.706 -2.614 -16.845 1.00 90.81 81 LEU A C 1
ATOM 626 O O . LEU A 1 81 ? 6.554 -2.940 -17.677 1.00 90.81 81 LEU A O 1
ATOM 630 N N . ASN A 1 82 ? 4.400 -2.639 -17.105 1.00 90.81 82 ASN A N 1
ATOM 631 C CA . ASN A 1 82 ? 3.850 -2.975 -18.411 1.00 90.81 82 ASN A CA 1
ATOM 632 C C . ASN A 1 82 ? 4.225 -1.924 -19.467 1.00 90.81 82 ASN A C 1
ATOM 634 O O . ASN A 1 82 ? 4.698 -2.284 -20.542 1.00 90.81 82 ASN A O 1
ATOM 638 N N . GLU A 1 83 ? 4.124 -0.635 -19.140 1.00 89.25 83 GLU A N 1
ATOM 639 C CA . GLU A 1 83 ? 4.558 0.452 -20.023 1.00 89.25 83 GLU A CA 1
ATOM 640 C C . GLU A 1 83 ? 6.056 0.377 -20.346 1.00 89.25 83 GLU A C 1
ATOM 642 O O . GLU A 1 83 ? 6.456 0.593 -21.490 1.00 89.25 83 GLU A O 1
ATOM 647 N N . ILE A 1 84 ? 6.895 0.037 -19.361 1.00 88.38 84 ILE A N 1
ATOM 648 C CA . ILE A 1 84 ? 8.339 -0.157 -19.555 1.00 88.38 84 ILE A CA 1
ATOM 649 C C . ILE A 1 84 ? 8.603 -1.331 -20.509 1.00 88.38 84 ILE A C 1
ATOM 651 O O . ILE A 1 84 ? 9.391 -1.192 -21.449 1.00 88.38 84 ILE A O 1
ATOM 655 N N . GLU A 1 85 ? 7.937 -2.472 -20.310 1.00 87.38 85 GLU A N 1
ATOM 656 C CA . GLU A 1 85 ? 8.111 -3.670 -21.144 1.00 87.38 85 GLU A CA 1
ATOM 657 C C . GLU A 1 85 ? 7.623 -3.481 -22.588 1.00 87.38 85 GLU A C 1
ATOM 659 O O . GLU A 1 85 ? 8.238 -3.991 -23.531 1.00 87.38 85 GLU A O 1
ATOM 664 N N . GLN A 1 86 ? 6.518 -2.760 -22.771 1.00 86.81 86 GLN A N 1
ATOM 665 C CA . GLN A 1 86 ? 5.927 -2.504 -24.086 1.00 86.81 86 GLN A CA 1
ATOM 666 C C . GLN A 1 86 ? 6.529 -1.281 -24.786 1.00 86.81 86 GLN A C 1
ATOM 668 O O . GLN A 1 86 ? 6.197 -1.011 -25.942 1.00 86.81 86 GLN A O 1
ATOM 673 N N . SER A 1 87 ? 7.417 -0.538 -24.120 1.00 85.12 87 SER A N 1
ATOM 674 C CA . SER A 1 87 ? 7.974 0.682 -24.691 1.00 85.12 87 SER A CA 1
ATOM 675 C C . SER A 1 87 ? 8.745 0.403 -25.997 1.00 85.12 87 SER A C 1
ATOM 677 O O . SER A 1 87 ? 9.566 -0.519 -26.068 1.00 85.12 87 SER A O 1
ATOM 679 N N . PRO A 1 88 ? 8.562 1.234 -27.041 1.00 75.69 88 PRO A N 1
ATOM 680 C CA . PRO A 1 88 ? 9.300 1.093 -28.300 1.00 75.69 88 PRO A CA 1
ATOM 681 C C . PRO A 1 88 ? 10.808 1.340 -28.124 1.00 75.69 88 PRO A C 1
ATOM 683 O O . PRO A 1 88 ? 11.623 0.886 -28.931 1.00 75.69 88 PRO A O 1
ATOM 686 N N . GLY A 1 89 ? 11.185 2.037 -27.048 1.00 76.88 89 GLY A N 1
ATOM 687 C CA . GLY A 1 89 ? 12.563 2.317 -26.663 1.00 76.88 89 GLY A CA 1
ATOM 688 C C . GLY A 1 89 ? 13.314 1.128 -26.084 1.00 76.88 89 GLY A C 1
ATOM 689 O O . GLY A 1 89 ? 14.539 1.137 -26.143 1.00 76.88 89 GLY A O 1
ATOM 690 N N . LEU A 1 90 ? 12.616 0.096 -25.594 1.00 80.94 90 LEU A N 1
ATOM 691 C CA . LEU A 1 90 ? 13.232 -1.044 -24.917 1.00 80.94 90 LEU A CA 1
ATOM 692 C C . LEU A 1 90 ? 14.319 -1.697 -25.784 1.00 80.94 90 LEU A C 1
ATOM 694 O O . LEU A 1 90 ? 15.473 -1.748 -25.378 1.00 80.94 90 LEU A O 1
ATOM 698 N N . SER A 1 91 ? 13.991 -2.105 -27.013 1.00 77.69 91 SER A N 1
ATOM 699 C CA . SER A 1 91 ? 14.935 -2.769 -27.938 1.00 77.69 91 SER A CA 1
ATOM 700 C C . SER A 1 91 ? 16.148 -1.910 -28.340 1.00 77.69 91 SER A C 1
ATOM 702 O O . SER A 1 91 ? 17.176 -2.432 -28.778 1.00 77.69 91 SER A O 1
ATOM 704 N N . LYS A 1 92 ? 16.036 -0.581 -28.208 1.00 73.56 92 LYS A N 1
ATOM 705 C CA . LYS A 1 92 ? 17.096 0.388 -28.529 1.00 73.56 92 LYS A CA 1
ATOM 706 C C . LYS A 1 92 ? 17.928 0.766 -27.303 1.00 73.56 92 LYS A C 1
ATOM 708 O O . LYS A 1 92 ? 19.102 1.078 -27.465 1.00 73.56 92 LYS A O 1
ATOM 713 N N . ALA A 1 93 ? 17.328 0.736 -26.118 1.00 74.44 93 ALA A N 1
ATOM 714 C CA . ALA A 1 93 ? 17.965 1.078 -24.854 1.00 74.44 93 ALA A CA 1
ATOM 715 C C . ALA A 1 93 ? 18.673 -0.111 -24.208 1.00 74.44 93 ALA A C 1
ATOM 717 O O . ALA A 1 93 ? 19.552 0.099 -23.378 1.00 74.44 93 ALA A O 1
ATOM 718 N N . VAL A 1 94 ? 18.303 -1.348 -24.565 1.00 81.69 94 VAL A N 1
ATOM 719 C CA . VAL A 1 94 ? 18.855 -2.546 -23.928 1.00 81.69 94 VAL A CA 1
ATOM 720 C C . VAL A 1 94 ? 19.818 -3.351 -24.801 1.00 81.69 94 VAL A C 1
ATOM 722 O O . VAL A 1 94 ? 19.809 -3.286 -26.032 1.00 81.69 94 VAL A O 1
ATOM 725 N N . GLY A 1 95 ? 20.668 -4.150 -24.161 1.00 79.19 95 GLY A N 1
ATOM 726 C CA . GLY A 1 95 ? 21.609 -5.056 -24.817 1.00 79.19 95 GLY A CA 1
ATOM 727 C C . GLY A 1 95 ? 22.763 -4.325 -25.503 1.00 79.19 95 GLY A C 1
ATOM 728 O O . GLY A 1 95 ? 23.231 -3.298 -25.036 1.00 79.19 95 GLY A O 1
ATOM 729 N N . ILE A 1 96 ? 23.245 -4.844 -26.638 1.00 71.19 96 ILE A N 1
ATOM 730 C CA . ILE A 1 96 ? 24.426 -4.284 -27.332 1.00 71.19 96 ILE A CA 1
ATOM 731 C C . ILE A 1 96 ? 24.203 -2.818 -27.743 1.00 71.19 96 ILE A C 1
ATOM 733 O O . ILE A 1 96 ? 25.151 -2.037 -27.786 1.00 71.19 96 ILE A O 1
ATOM 737 N N . ARG A 1 97 ? 22.952 -2.413 -28.005 1.00 72.69 97 ARG A N 1
ATOM 738 C CA . ARG A 1 97 ? 22.627 -1.024 -28.360 1.00 72.69 97 ARG A CA 1
ATOM 739 C C . ARG A 1 97 ? 22.761 -0.055 -27.183 1.00 72.69 97 ARG A C 1
ATOM 741 O O . ARG A 1 97 ? 23.074 1.103 -27.429 1.00 72.69 97 ARG A O 1
ATOM 748 N N . SER A 1 98 ? 22.672 -0.541 -25.941 1.00 72.69 98 SER A N 1
ATOM 749 C CA . SER A 1 98 ? 22.920 0.255 -24.730 1.00 72.69 98 SER A CA 1
ATOM 750 C C . SER A 1 98 ? 24.390 0.671 -24.567 1.00 72.69 98 SER A C 1
ATOM 752 O O . SER A 1 98 ? 24.720 1.419 -23.650 1.00 72.69 98 SER A O 1
ATOM 754 N N . ALA A 1 99 ? 25.306 0.113 -25.368 1.00 74.31 99 ALA A N 1
ATOM 755 C CA . ALA A 1 99 ? 26.717 0.495 -25.357 1.00 74.31 99 ALA A CA 1
ATOM 756 C C . ALA A 1 99 ? 26.971 1.815 -26.107 1.00 74.31 99 ALA A C 1
ATOM 758 O O . ALA A 1 99 ? 28.032 2.416 -25.945 1.00 74.31 99 ALA A O 1
ATOM 759 N N . PHE A 1 100 ? 26.009 2.264 -26.919 1.00 77.00 100 PHE A N 1
ATOM 760 C CA . PHE A 1 100 ? 26.059 3.552 -27.600 1.00 77.00 100 PHE A CA 1
ATOM 761 C C . PHE A 1 100 ? 25.355 4.624 -26.758 1.00 77.00 100 PHE A C 1
ATOM 763 O O . PHE A 1 100 ? 24.351 4.314 -26.119 1.00 77.00 100 PHE A O 1
ATOM 770 N N . PRO A 1 101 ? 25.839 5.883 -26.757 1.00 74.12 101 PRO A N 1
ATOM 771 C CA . PRO A 1 101 ? 25.174 6.963 -26.040 1.00 74.12 101 PRO A CA 1
ATOM 772 C C . PRO A 1 101 ? 23.723 7.136 -26.498 1.00 74.12 101 PRO A C 1
ATOM 774 O O . PRO A 1 101 ? 23.448 7.297 -27.690 1.00 74.12 101 PRO A O 1
ATOM 777 N N . THR A 1 102 ? 22.802 7.130 -25.540 1.00 80.12 102 THR A N 1
ATOM 778 C CA . THR A 1 102 ? 21.380 7.352 -25.789 1.00 80.12 102 THR A CA 1
ATOM 779 C C . THR A 1 102 ? 21.142 8.806 -26.203 1.00 80.12 102 THR A C 1
ATOM 781 O O . THR A 1 102 ? 21.554 9.738 -25.514 1.00 80.12 102 THR A O 1
ATOM 784 N N . VAL A 1 103 ? 20.476 9.023 -27.342 1.00 80.12 103 VAL A N 1
ATOM 785 C CA . VAL A 1 103 ? 20.174 10.376 -27.839 1.00 80.12 103 VAL A CA 1
ATOM 786 C C . VAL A 1 103 ? 19.051 10.989 -26.990 1.00 80.12 103 VAL A C 1
ATOM 788 O O . VAL A 1 103 ? 17.978 10.379 -26.902 1.00 80.12 103 VAL A O 1
ATOM 791 N N . PRO A 1 104 ? 19.238 12.175 -26.379 1.00 80.12 104 PRO A N 1
ATOM 792 C CA . PRO A 1 104 ? 18.178 12.850 -25.633 1.00 80.12 104 PRO A CA 1
ATOM 793 C C . PRO A 1 104 ? 16.920 13.060 -26.487 1.00 80.12 104 PRO A C 1
ATOM 795 O O . PRO A 1 104 ? 17.013 13.411 -27.661 1.00 80.12 104 PRO A O 1
ATOM 798 N N . GLY A 1 105 ? 15.741 12.819 -25.910 1.00 78.00 105 GLY A N 1
ATOM 799 C CA . GLY A 1 105 ? 14.456 12.897 -26.620 1.00 78.00 105 GLY A CA 1
ATOM 800 C C . GLY A 1 105 ? 14.119 11.680 -27.492 1.00 78.00 105 GLY A C 1
ATOM 801 O O . GLY A 1 105 ? 13.040 11.637 -28.079 1.00 78.00 105 GLY A O 1
ATOM 802 N N . SER A 1 106 ? 15.000 10.677 -27.571 1.00 83.94 106 SER A N 1
ATOM 803 C CA . SER A 1 106 ? 14.705 9.413 -28.255 1.00 83.94 106 SER A CA 1
ATOM 804 C C . SER A 1 106 ? 13.843 8.472 -27.409 1.00 83.94 106 SER A C 1
ATOM 806 O O . SER A 1 106 ? 13.786 8.579 -26.182 1.00 83.94 106 SER A O 1
ATOM 808 N N . ASP A 1 107 ? 13.241 7.473 -28.060 1.00 82.06 107 ASP A N 1
ATOM 809 C CA . ASP A 1 107 ? 12.496 6.406 -27.380 1.00 82.06 107 ASP A CA 1
ATOM 810 C C . ASP A 1 107 ? 13.331 5.713 -26.291 1.00 82.06 107 ASP A C 1
ATOM 812 O O . ASP A 1 107 ? 12.801 5.345 -25.245 1.00 82.06 107 ASP A O 1
ATOM 816 N N . ALA A 1 108 ? 14.639 5.548 -26.523 1.00 81.75 108 ALA A N 1
ATOM 817 C CA . ALA A 1 108 ? 15.550 4.912 -25.577 1.00 81.75 108 ALA A CA 1
ATOM 818 C C . ALA A 1 108 ? 15.784 5.779 -24.327 1.00 81.75 108 ALA A C 1
ATOM 820 O O . ALA A 1 108 ? 15.737 5.258 -23.216 1.00 81.75 108 ALA A O 1
ATOM 821 N N . ALA A 1 109 ? 15.924 7.102 -24.488 1.00 83.75 109 ALA A N 1
ATOM 822 C CA . ALA A 1 109 ? 16.025 8.030 -23.356 1.00 83.75 109 ALA A CA 1
ATOM 823 C C . ALA A 1 109 ? 14.728 8.039 -22.533 1.00 83.75 109 ALA A C 1
ATOM 825 O O . ALA A 1 109 ? 14.762 8.033 -21.305 1.00 83.75 109 ALA A O 1
ATOM 826 N N . ASN A 1 110 ? 13.577 7.997 -23.213 1.00 85.00 110 ASN A N 1
ATOM 827 C CA . ASN A 1 110 ? 12.271 7.921 -22.559 1.00 85.00 110 ASN A CA 1
ATOM 828 C C . ASN A 1 110 ? 12.098 6.610 -21.779 1.00 85.00 110 ASN A C 1
ATOM 830 O O . ASN A 1 110 ? 11.511 6.615 -20.699 1.00 85.00 110 ASN A O 1
ATOM 834 N N . PHE A 1 111 ? 12.609 5.493 -22.301 1.00 88.12 111 PHE A N 1
ATOM 835 C CA . PHE A 1 111 ? 12.613 4.216 -21.589 1.00 88.12 111 PHE A CA 1
ATOM 836 C C . PHE A 1 111 ? 13.500 4.252 -20.341 1.00 88.12 111 PHE A C 1
ATOM 838 O O . PHE A 1 111 ? 13.042 3.854 -19.272 1.00 88.12 111 PHE A O 1
ATOM 845 N N . GLU A 1 112 ? 14.739 4.736 -20.458 1.00 86.44 112 GLU A N 1
ATOM 846 C CA . GLU A 1 112 ? 15.662 4.847 -19.320 1.00 86.44 112 GLU A CA 1
ATOM 847 C C . GLU A 1 112 ? 15.064 5.726 -18.215 1.00 86.44 112 GLU A C 1
ATOM 849 O O . GLU A 1 112 ? 15.012 5.309 -17.059 1.00 86.44 112 GLU A O 1
ATOM 854 N N . ALA A 1 113 ? 14.496 6.879 -18.585 1.00 89.06 113 ALA A N 1
ATOM 855 C CA . ALA A 1 113 ? 13.809 7.762 -17.649 1.00 89.06 113 ALA A CA 1
ATOM 856 C C . ALA A 1 113 ? 12.624 7.069 -16.956 1.00 89.06 113 ALA A C 1
ATOM 858 O O . ALA A 1 113 ? 12.484 7.160 -15.739 1.00 89.06 113 ALA A O 1
ATOM 859 N N . ARG A 1 114 ? 11.791 6.328 -17.700 1.00 88.88 114 ARG A N 1
ATOM 860 C CA . ARG A 1 114 ? 10.670 5.558 -17.128 1.00 88.88 114 ARG A CA 1
ATOM 861 C C . ARG A 1 114 ? 11.151 4.466 -16.177 1.00 88.88 114 ARG A C 1
ATOM 863 O O . ARG A 1 114 ? 10.555 4.289 -15.118 1.00 88.88 114 ARG A O 1
ATOM 870 N N . LEU A 1 115 ? 12.220 3.752 -16.530 1.00 90.31 115 LEU A N 1
ATOM 871 C CA . LEU A 1 115 ? 12.818 2.727 -15.676 1.00 90.31 115 LEU A CA 1
ATOM 872 C C . LEU A 1 115 ? 13.335 3.329 -14.364 1.00 90.31 115 LEU A C 1
ATOM 874 O O . LEU A 1 115 ? 13.076 2.773 -13.294 1.00 90.31 115 LEU A O 1
ATOM 878 N N . ASP A 1 116 ? 14.021 4.465 -14.432 1.00 89.94 116 ASP A N 1
ATOM 879 C CA . ASP A 1 116 ? 14.534 5.155 -13.249 1.00 89.94 116 ASP A CA 1
ATOM 880 C C . ASP A 1 116 ? 13.402 5.726 -12.387 1.00 89.94 116 ASP A C 1
ATOM 882 O O . ASP A 1 116 ? 13.397 5.523 -11.170 1.00 89.94 116 ASP A O 1
ATOM 886 N N . THR A 1 117 ? 12.386 6.340 -13.001 1.00 90.50 117 THR A N 1
ATOM 887 C CA . THR A 1 117 ? 11.159 6.771 -12.316 1.00 90.50 117 THR A CA 1
ATOM 888 C C . THR A 1 117 ? 10.469 5.599 -11.625 1.00 90.50 117 THR A C 1
ATOM 890 O O . THR A 1 117 ? 10.103 5.709 -10.454 1.00 90.50 117 THR A O 1
ATOM 893 N N . PHE A 1 118 ? 10.334 4.451 -12.292 1.00 91.62 118 PHE A N 1
ATOM 894 C CA . PHE A 1 118 ? 9.742 3.266 -11.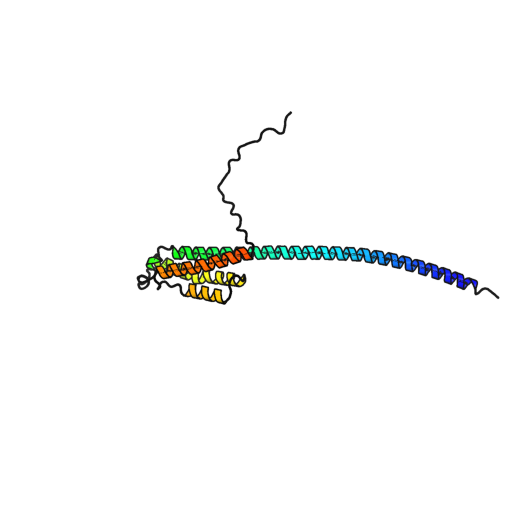682 1.00 91.62 118 PHE A CA 1
ATOM 895 C C . PHE A 1 118 ? 10.531 2.826 -10.446 1.00 91.62 118 PHE A C 1
ATOM 897 O O . PHE A 1 118 ? 9.946 2.660 -9.376 1.00 91.62 118 PHE A O 1
ATOM 904 N N . LYS A 1 119 ? 11.858 2.701 -10.552 1.00 90.06 119 LYS A N 1
ATOM 905 C CA . LYS A 1 119 ? 12.714 2.290 -9.428 1.00 90.06 119 LYS A CA 1
ATOM 906 C C . LYS A 1 119 ? 12.662 3.266 -8.254 1.00 90.06 119 LYS A C 1
ATOM 908 O O . LYS A 1 119 ? 12.589 2.830 -7.108 1.00 90.06 119 LYS A O 1
ATOM 913 N N . ALA A 1 120 ? 12.721 4.566 -8.533 1.00 88.75 120 ALA A N 1
ATOM 914 C CA . ALA A 1 120 ? 12.835 5.592 -7.505 1.00 88.75 120 ALA A CA 1
ATOM 915 C C . ALA A 1 120 ? 11.483 5.965 -6.884 1.00 88.75 120 ALA A C 1
ATOM 917 O O . ALA A 1 120 ? 11.385 6.121 -5.669 1.00 88.75 120 ALA A O 1
ATOM 918 N N . GLN A 1 121 ? 10.445 6.116 -7.708 1.00 88.31 121 GLN A N 1
ATOM 919 C CA . GLN A 1 121 ? 9.184 6.741 -7.303 1.00 88.31 121 GLN A CA 1
ATOM 920 C C . GLN A 1 121 ? 8.030 5.750 -7.168 1.00 88.31 121 GLN A C 1
ATOM 922 O O . GLN A 1 121 ? 7.125 5.994 -6.381 1.00 88.31 121 GLN A O 1
ATOM 927 N N . THR A 1 122 ? 8.047 4.631 -7.897 1.00 89.50 122 THR A N 1
ATOM 928 C CA . THR A 1 122 ? 6.911 3.688 -7.913 1.00 89.50 122 THR A CA 1
ATOM 929 C C . THR A 1 122 ? 7.187 2.433 -7.085 1.00 89.50 122 THR A C 1
ATOM 931 O O . THR A 1 122 ? 6.346 1.978 -6.312 1.00 89.50 122 THR A O 1
ATOM 934 N N . PHE A 1 123 ? 8.396 1.886 -7.194 1.00 90.25 123 PHE A N 1
ATOM 935 C CA . PHE A 1 123 ? 8.767 0.620 -6.578 1.00 90.25 123 PHE A CA 1
ATOM 936 C C . PHE A 1 123 ? 8.891 0.706 -5.052 1.00 90.25 123 PHE A C 1
ATOM 938 O O . PHE A 1 123 ? 8.336 -0.131 -4.338 1.00 90.25 123 PHE A O 1
ATOM 945 N N . LEU A 1 124 ? 9.600 1.715 -4.535 1.00 89.25 124 LEU A N 1
ATOM 946 C CA . LEU A 1 124 ? 9.854 1.833 -3.097 1.00 89.25 124 LEU A CA 1
ATOM 947 C C . LEU A 1 124 ? 8.565 2.001 -2.274 1.00 89.25 124 LEU A C 1
ATOM 949 O O . LEU A 1 124 ? 8.405 1.243 -1.312 1.00 89.25 124 LEU A O 1
ATOM 953 N N . PRO A 1 125 ? 7.621 2.901 -2.627 1.00 89.38 125 PRO A N 1
ATOM 954 C CA . PRO A 1 125 ? 6.353 3.006 -1.903 1.00 89.38 125 PRO A CA 1
ATOM 955 C C . PRO A 1 125 ? 5.549 1.706 -1.934 1.00 89.38 125 PRO A C 1
ATOM 957 O O . PRO A 1 125 ? 4.983 1.304 -0.919 1.00 89.38 125 PRO A O 1
ATOM 960 N N . MET A 1 126 ? 5.556 1.003 -3.067 1.00 89.25 126 MET A N 1
ATOM 961 C CA . MET A 1 126 ? 4.862 -0.273 -3.221 1.00 89.25 126 MET A CA 1
ATOM 962 C C . MET A 1 126 ? 5.447 -1.367 -2.312 1.00 89.25 126 MET A C 1
ATOM 964 O O . MET A 1 126 ? 4.696 -2.056 -1.621 1.00 89.25 126 MET A O 1
ATOM 968 N N . VAL A 1 127 ? 6.776 -1.491 -2.219 1.00 89.44 127 VAL A N 1
ATOM 969 C CA . VAL A 1 127 ? 7.414 -2.449 -1.296 1.00 89.44 127 VAL A CA 1
ATOM 970 C C . VAL A 1 127 ? 7.151 -2.091 0.166 1.00 89.44 127 VAL A C 1
ATOM 972 O O . VAL A 1 127 ? 6.917 -2.985 0.980 1.00 89.44 127 VAL A O 1
ATOM 975 N N . GLN A 1 128 ? 7.167 -0.803 0.519 1.00 88.56 128 GLN A N 1
ATOM 976 C CA . GLN A 1 128 ? 6.832 -0.367 1.878 1.00 88.56 128 GLN A CA 1
ATOM 977 C C . GLN A 1 128 ? 5.370 -0.672 2.220 1.00 88.56 128 GLN A C 1
ATOM 979 O O . GLN A 1 128 ? 5.095 -1.188 3.302 1.00 88.56 128 GLN A O 1
ATOM 984 N N . SER A 1 129 ? 4.452 -0.450 1.276 1.00 88.56 129 SER A N 1
ATOM 985 C CA . SER A 1 129 ? 3.039 -0.817 1.412 1.00 88.56 129 SER A CA 1
ATOM 986 C C . SER A 1 129 ? 2.869 -2.327 1.630 1.00 88.56 129 SER A C 1
ATOM 988 O O . SER A 1 129 ? 2.226 -2.751 2.592 1.00 88.56 129 SER A O 1
ATOM 990 N N . LEU A 1 130 ? 3.547 -3.161 0.828 1.00 86.12 130 LEU A N 1
ATOM 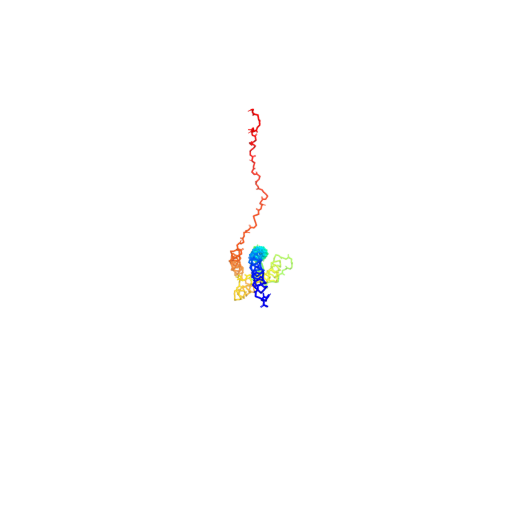991 C CA . LEU A 1 130 ? 3.561 -4.620 0.995 1.00 86.12 130 LEU A CA 1
ATOM 992 C C . LEU A 1 130 ? 4.006 -5.066 2.391 1.00 86.12 130 LEU A C 1
ATOM 994 O O . LEU A 1 130 ? 3.397 -5.963 2.983 1.00 86.12 130 LEU A O 1
ATOM 998 N N . LYS A 1 131 ? 5.086 -4.465 2.897 1.00 88.62 131 LYS A N 1
ATOM 999 C CA . LYS A 1 131 ? 5.614 -4.771 4.228 1.00 88.62 131 LYS A CA 1
ATOM 1000 C C . LYS A 1 131 ? 4.663 -4.311 5.328 1.00 88.62 131 LYS A C 1
ATOM 1002 O O . LYS A 1 131 ? 4.380 -5.087 6.235 1.00 88.62 131 LYS A O 1
ATOM 1007 N N . GLY A 1 132 ? 4.129 -3.093 5.226 1.00 86.50 132 GLY A N 1
ATOM 1008 C CA . GLY A 1 132 ? 3.199 -2.529 6.210 1.00 86.50 132 GLY A CA 1
ATOM 1009 C C . GLY A 1 132 ? 1.909 -3.338 6.357 1.00 86.50 132 GLY A C 1
ATOM 1010 O O . GLY A 1 132 ? 1.371 -3.450 7.455 1.00 86.50 132 GLY A O 1
ATOM 1011 N N . MET A 1 133 ? 1.449 -3.972 5.278 1.00 84.00 133 MET A N 1
ATOM 1012 C CA . MET A 1 133 ? 0.277 -4.856 5.300 1.00 84.00 133 MET A CA 1
ATOM 1013 C C . MET A 1 133 ? 0.583 -6.304 5.713 1.00 84.00 133 MET A C 1
ATOM 1015 O O . MET A 1 133 ? -0.334 -7.121 5.813 1.00 84.00 133 MET A O 1
ATOM 1019 N N . GLY A 1 134 ? 1.857 -6.652 5.910 1.00 86.81 134 GLY A N 1
ATOM 1020 C C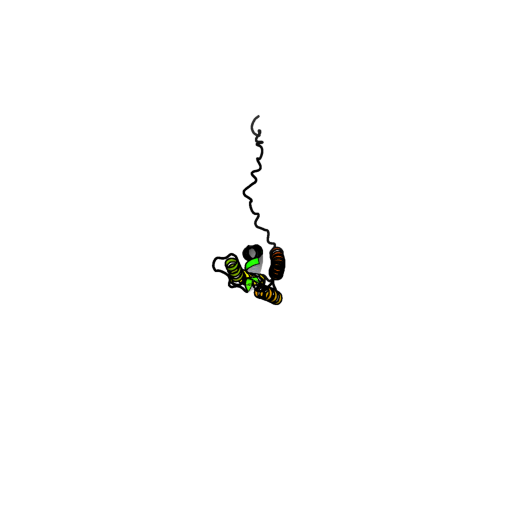A . GLY A 1 134 ? 2.285 -8.015 6.229 1.00 86.81 134 GLY A CA 1
ATOM 1021 C C . GLY A 1 134 ? 2.218 -9.001 5.057 1.00 86.81 134 GLY A C 1
ATOM 1022 O O . GLY A 1 134 ? 2.351 -10.202 5.267 1.00 86.81 134 GLY A O 1
ATOM 1023 N N . ALA A 1 135 ? 2.034 -8.523 3.823 1.00 85.19 135 ALA A N 1
ATOM 1024 C CA . ALA A 1 135 ? 1.977 -9.376 2.634 1.00 85.19 135 ALA A CA 1
ATOM 1025 C C . ALA A 1 135 ? 3.362 -9.813 2.136 1.00 85.19 135 ALA A C 1
ATOM 1027 O O . ALA A 1 135 ? 3.483 -10.765 1.358 1.00 85.19 135 ALA A O 1
ATOM 1028 N N . LEU A 1 136 ? 4.410 -9.114 2.572 1.00 88.62 136 LEU A N 1
ATOM 1029 C CA . LEU A 1 136 ? 5.790 -9.361 2.183 1.00 88.62 136 LEU A CA 1
ATOM 1030 C C . LEU A 1 136 ? 6.681 -9.406 3.416 1.00 88.62 136 LEU A C 1
ATOM 1032 O O . LEU A 1 136 ? 6.729 -8.461 4.201 1.00 88.62 136 LEU A O 1
ATOM 1036 N N . SER A 1 137 ? 7.422 -10.499 3.551 1.00 90.50 137 SER A N 1
ATOM 1037 C CA . SER A 1 137 ? 8.462 -10.609 4.576 1.00 90.50 137 SER A CA 1
ATOM 1038 C C . SER A 1 137 ? 9.695 -9.769 4.223 1.00 90.50 137 SER A C 1
ATOM 1040 O O . SER A 1 137 ? 9.914 -9.405 3.064 1.00 90.50 137 SER A O 1
ATOM 1042 N N . ASP A 1 138 ? 10.569 -9.511 5.198 1.00 87.88 138 ASP A N 1
ATOM 1043 C CA . ASP A 1 138 ? 11.821 -8.786 4.947 1.00 87.88 138 ASP A CA 1
ATOM 1044 C C . ASP A 1 138 ? 12.722 -9.477 3.923 1.00 87.88 138 ASP A C 1
ATOM 1046 O O . ASP A 1 138 ? 13.312 -8.812 3.068 1.00 87.88 138 ASP A O 1
ATOM 1050 N N . ALA A 1 139 ? 12.779 -10.810 3.964 1.00 89.44 139 ALA A N 1
ATOM 1051 C CA . ALA A 1 139 ? 13.554 -11.604 3.020 1.00 89.44 139 ALA A CA 1
ATOM 1052 C C . ALA A 1 139 ? 12.996 -11.507 1.592 1.00 89.44 139 ALA A C 1
ATOM 1054 O O . ALA A 1 139 ? 13.759 -11.396 0.633 1.00 89.44 139 ALA A O 1
ATOM 1055 N N . GLU A 1 140 ? 11.672 -11.535 1.432 1.00 88.00 140 GLU A N 1
ATOM 1056 C CA . GLU A 1 140 ? 11.038 -11.401 0.118 1.00 88.00 140 GLU A CA 1
ATOM 1057 C C . GLU A 1 140 ? 11.150 -9.977 -0.420 1.00 88.00 140 GLU A C 1
ATOM 1059 O O . GLU A 1 140 ? 11.466 -9.798 -1.594 1.00 88.00 140 GLU A O 1
ATOM 1064 N N . GLY A 1 141 ? 10.981 -8.970 0.440 1.00 89.69 141 GLY A N 1
ATOM 1065 C CA . GLY A 1 141 ? 11.195 -7.575 0.072 1.00 89.69 141 GLY A CA 1
ATOM 1066 C C . GLY A 1 141 ? 12.620 -7.317 -0.375 1.00 89.69 141 GLY A C 1
ATOM 1067 O O . GLY A 1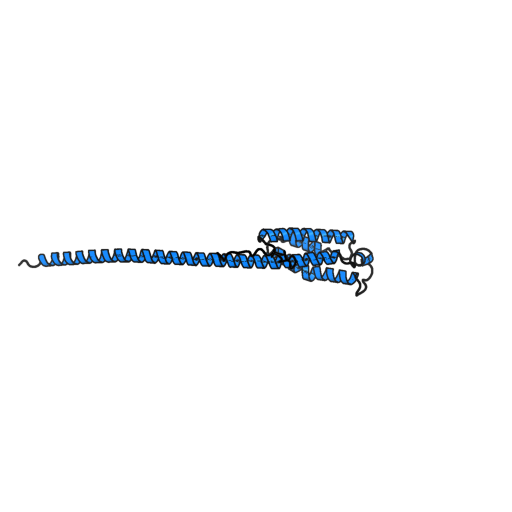 141 ? 12.825 -6.668 -1.394 1.00 89.69 141 GLY A O 1
ATOM 1068 N N . LYS A 1 142 ? 13.606 -7.900 0.312 1.00 90.31 142 LYS A N 1
ATOM 1069 C CA . LYS A 1 142 ? 14.998 -7.827 -0.126 1.00 90.31 142 LYS A CA 1
ATOM 1070 C C . LYS A 1 142 ? 15.199 -8.467 -1.501 1.00 90.31 142 LYS A C 1
ATOM 1072 O O . LYS A 1 142 ? 15.779 -7.828 -2.366 1.00 90.31 142 LYS A O 1
ATOM 1077 N N . LYS A 1 143 ? 14.680 -9.677 -1.735 1.00 90.81 143 LYS A N 1
ATOM 1078 C CA . LYS A 1 143 ? 14.793 -10.355 -3.043 1.00 90.81 143 LYS A CA 1
ATOM 1079 C C . LYS A 1 143 ? 14.162 -9.548 -4.174 1.00 90.81 143 LYS A C 1
ATOM 1081 O O . LYS A 1 143 ? 14.734 -9.464 -5.255 1.00 90.81 143 LYS A O 1
ATOM 1086 N N . LEU A 1 144 ? 12.996 -8.963 -3.922 1.00 90.69 144 LEU A N 1
ATOM 1087 C CA . LEU A 1 144 ? 12.286 -8.143 -4.892 1.00 90.69 144 LEU A CA 1
ATOM 1088 C C . LEU A 1 144 ? 13.051 -6.840 -5.181 1.00 90.69 144 LEU A C 1
ATOM 1090 O O . LEU A 1 144 ? 13.218 -6.475 -6.343 1.00 90.69 144 LEU A O 1
ATOM 1094 N N . SER A 1 145 ? 13.576 -6.180 -4.145 1.00 90.75 145 SER A N 1
ATOM 1095 C CA . SER A 1 145 ? 14.430 -4.995 -4.289 1.00 90.75 145 SER A CA 1
ATOM 1096 C C . SER A 1 145 ? 15.729 -5.297 -5.020 1.00 90.75 145 SER A C 1
ATOM 1098 O O . SER A 1 145 ? 16.132 -4.522 -5.881 1.00 90.75 145 SER A O 1
ATOM 1100 N N . ASP A 1 146 ? 16.358 -6.434 -4.727 1.00 91.50 146 ASP A N 1
ATOM 1101 C CA . ASP A 1 146 ? 17.567 -6.881 -5.412 1.00 91.50 146 ASP A CA 1
ATOM 1102 C C . ASP A 1 146 ? 17.252 -7.181 -6.896 1.00 91.50 146 ASP A C 1
ATOM 1104 O O . ASP A 1 146 ? 18.018 -6.791 -7.776 1.00 91.50 146 ASP A O 1
ATOM 1108 N N . ALA A 1 147 ? 16.095 -7.785 -7.205 1.00 90.88 147 ALA A N 1
ATOM 1109 C CA . ALA A 1 147 ? 15.653 -8.042 -8.580 1.00 90.88 147 ALA A CA 1
ATOM 1110 C C . ALA A 1 147 ? 15.381 -6.750 -9.370 1.00 90.88 147 ALA A C 1
ATOM 1112 O O . ALA A 1 147 ? 15.826 -6.619 -10.510 1.00 90.88 147 ALA A O 1
ATOM 1113 N N . VAL A 1 148 ? 14.693 -5.777 -8.765 1.00 90.88 148 VAL A N 1
ATOM 1114 C CA . VAL A 1 148 ? 14.437 -4.469 -9.391 1.00 90.88 148 VAL A CA 1
ATOM 1115 C C . VAL A 1 148 ? 15.718 -3.646 -9.510 1.00 90.88 148 VAL A C 1
ATOM 1117 O O . VAL A 1 148 ? 15.941 -3.005 -10.534 1.00 90.88 148 VAL A O 1
ATOM 1120 N N . GLY A 1 149 ? 16.602 -3.701 -8.514 1.00 90.25 149 GLY A N 1
ATOM 1121 C CA . GLY A 1 149 ? 17.923 -3.077 -8.570 1.00 90.25 149 GLY A CA 1
ATOM 1122 C C . GLY A 1 149 ? 18.802 -3.667 -9.674 1.00 90.25 149 GLY A C 1
ATOM 1123 O O . GLY A 1 149 ? 19.524 -2.926 -10.342 1.00 90.25 149 GLY A O 1
ATOM 1124 N N . ALA A 1 150 ? 18.689 -4.976 -9.916 1.00 89.25 150 ALA A N 1
ATOM 1125 C CA . ALA A 1 150 ? 19.411 -5.678 -10.970 1.00 89.25 150 ALA A CA 1
ATOM 1126 C C . ALA A 1 150 ? 18.888 -5.385 -12.386 1.00 89.25 150 ALA A C 1
ATOM 1128 O O . ALA A 1 150 ? 19.633 -5.612 -13.341 1.00 89.25 150 ALA A O 1
ATOM 1129 N N . LEU A 1 151 ? 17.659 -4.868 -12.554 1.00 89.69 151 LEU A N 1
ATOM 1130 C CA . LEU A 1 151 ? 17.181 -4.406 -13.862 1.00 89.69 151 LEU A CA 1
ATOM 1131 C C . LEU A 1 151 ? 18.138 -3.344 -14.396 1.00 89.69 151 LEU A C 1
ATOM 1133 O O . LEU A 1 151 ? 18.396 -2.338 -13.743 1.00 89.69 151 LEU A O 1
ATOM 1137 N N . SER A 1 152 ? 18.666 -3.534 -15.593 1.00 86.62 152 SER A N 1
ATOM 1138 C CA . SER A 1 152 ? 19.645 -2.619 -16.168 1.00 86.62 152 SER A CA 1
ATOM 1139 C C . SER A 1 152 ? 19.397 -2.487 -17.660 1.00 86.62 152 SER A C 1
ATOM 1141 O O . SER A 1 152 ? 19.046 -3.471 -18.295 1.00 86.62 152 SER A O 1
ATOM 1143 N N . PRO A 1 153 ? 19.644 -1.328 -18.274 1.00 83.56 153 PRO A N 1
ATOM 1144 C CA . PRO A 1 153 ? 19.688 -1.259 -19.728 1.00 83.56 153 PRO A CA 1
ATOM 1145 C C . PRO A 1 153 ? 20.791 -2.163 -20.318 1.00 83.56 153 PRO A C 1
ATOM 1147 O O . PRO A 1 153 ? 20.672 -2.683 -21.414 1.00 83.56 153 PRO A O 1
ATOM 1150 N N . LYS A 1 154 ? 21.847 -2.485 -19.563 1.00 83.81 154 LYS A N 1
ATOM 1151 C CA . LYS A 1 154 ? 22.980 -3.276 -20.080 1.00 83.81 154 LYS A CA 1
ATOM 1152 C C . LYS A 1 154 ? 22.685 -4.765 -20.322 1.00 83.81 154 LYS A C 1
ATOM 1154 O O . LYS A 1 154 ? 23.504 -5.449 -20.933 1.00 83.81 154 LYS A O 1
ATOM 1159 N N . MET A 1 155 ? 21.565 -5.301 -19.830 1.00 87.31 155 MET A N 1
ATOM 1160 C CA . MET A 1 155 ? 21.175 -6.698 -20.096 1.00 87.31 155 MET A CA 1
ATOM 1161 C C . MET A 1 155 ? 20.544 -6.846 -21.480 1.00 87.31 155 MET A C 1
ATOM 1163 O O . MET A 1 155 ? 20.044 -5.885 -22.052 1.00 87.31 155 MET A O 1
ATOM 1167 N N . SER A 1 156 ? 20.551 -8.063 -22.029 1.00 86.94 156 SER A N 1
ATOM 1168 C CA . SER A 1 156 ? 19.860 -8.340 -23.291 1.00 86.94 156 SER A CA 1
ATOM 1169 C C . SER A 1 156 ? 18.355 -8.105 -23.160 1.00 86.94 156 SER A C 1
ATOM 1171 O O . SER A 1 156 ? 17.784 -8.290 -22.086 1.00 86.94 156 SER A O 1
ATOM 1173 N N . GLU A 1 157 ? 17.692 -7.763 -24.266 1.00 86.56 157 GLU A N 1
ATOM 1174 C CA . GLU A 1 157 ? 16.243 -7.517 -24.279 1.00 86.56 157 GLU A CA 1
ATOM 1175 C C . GLU A 1 157 ? 15.457 -8.695 -23.709 1.00 86.56 157 GLU A C 1
ATOM 1177 O O . GLU A 1 157 ? 14.576 -8.517 -22.871 1.00 86.56 157 GLU A O 1
ATOM 1182 N N . LYS A 1 158 ? 15.841 -9.915 -24.097 1.00 87.50 158 LYS A N 1
ATOM 1183 C CA . LYS A 1 158 ? 15.244 -11.134 -23.562 1.00 87.50 158 LYS A CA 1
ATOM 1184 C C . LYS A 1 158 ? 15.412 -11.226 -22.042 1.00 87.50 158 LYS A C 1
ATOM 1186 O O . LYS A 1 158 ? 14.437 -11.469 -21.345 1.00 87.50 158 LYS A O 1
ATOM 1191 N 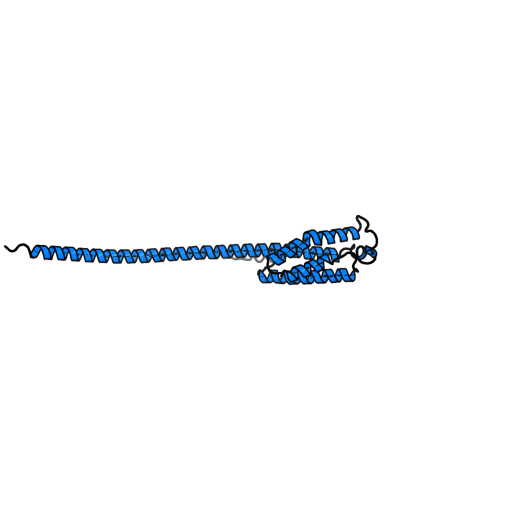N . ALA A 1 159 ? 16.622 -11.011 -21.521 1.00 88.25 159 ALA A N 1
ATOM 1192 C CA . ALA A 1 159 ? 16.875 -11.074 -20.081 1.00 88.25 159 ALA A CA 1
ATOM 1193 C C . ALA A 1 159 ? 16.139 -9.964 -19.312 1.00 88.25 159 ALA A C 1
ATOM 1195 O O . ALA A 1 159 ? 15.685 -10.196 -18.190 1.00 88.25 159 ALA A O 1
ATOM 1196 N N . PHE A 1 160 ? 15.982 -8.788 -19.924 1.00 89.81 160 PHE A N 1
ATOM 1197 C CA . PHE A 1 160 ? 15.213 -7.684 -19.362 1.00 89.81 160 PHE A CA 1
ATOM 1198 C C . PHE A 1 160 ? 13.726 -8.031 -19.264 1.00 89.81 160 PHE A C 1
ATOM 1200 O O . PHE A 1 160 ? 13.166 -7.976 -18.170 1.00 89.81 160 PHE A O 1
ATOM 1207 N N . ARG A 1 161 ? 13.107 -8.477 -20.367 1.00 90.00 161 ARG A N 1
ATOM 1208 C CA . ARG A 1 161 ? 11.703 -8.929 -20.384 1.00 90.00 161 ARG A CA 1
ATOM 1209 C C . ARG A 1 161 ? 11.470 -10.082 -19.405 1.00 90.00 161 ARG A C 1
ATOM 1211 O O . ARG A 1 161 ? 10.542 -10.022 -18.605 1.00 90.00 161 ARG A O 1
ATOM 1218 N N . ASP A 1 162 ? 12.363 -11.074 -19.385 1.00 91.25 162 ASP A N 1
ATOM 1219 C CA . ASP A 1 162 ? 12.292 -12.201 -18.445 1.00 91.25 162 ASP A CA 1
ATOM 1220 C C . ASP A 1 162 ? 12.343 -11.723 -16.977 1.00 91.25 162 ASP A C 1
ATOM 1222 O O . ASP A 1 162 ? 11.653 -12.267 -16.112 1.00 91.25 162 ASP A O 1
ATOM 1226 N N . SER A 1 163 ? 13.154 -10.703 -16.675 1.00 91.56 163 SER A N 1
ATOM 1227 C CA . SER A 1 163 ? 13.271 -10.133 -15.325 1.00 91.56 163 SER A CA 1
ATOM 1228 C C . SER A 1 163 ? 12.028 -9.333 -14.933 1.00 91.56 163 SER A C 1
ATOM 1230 O O . SER A 1 163 ? 11.514 -9.526 -13.831 1.00 91.56 163 SER A O 1
ATOM 1232 N N . ILE A 1 164 ? 11.500 -8.504 -15.841 1.00 91.62 164 ILE A N 1
ATOM 1233 C CA . ILE A 1 164 ? 10.241 -7.771 -15.638 1.00 91.62 164 ILE A CA 1
ATOM 1234 C C . ILE A 1 164 ? 9.083 -8.743 -15.398 1.00 91.62 164 ILE A C 1
ATOM 1236 O O . ILE A 1 164 ? 8.345 -8.574 -14.429 1.00 91.62 164 ILE A O 1
ATOM 1240 N N . GLY A 1 165 ? 8.966 -9.802 -16.203 1.00 91.75 165 GLY A N 1
ATOM 1241 C CA . GLY A 1 165 ? 7.929 -10.820 -16.033 1.00 91.75 165 GLY A CA 1
ATOM 1242 C C . GLY A 1 165 ? 7.999 -11.514 -14.669 1.00 91.75 165 GLY A C 1
ATOM 1243 O O . GLY A 1 165 ? 6.978 -11.703 -14.013 1.00 91.75 165 GLY A O 1
ATOM 1244 N N . LYS A 1 166 ? 9.205 -11.833 -14.178 1.00 91.75 166 LYS A N 1
ATOM 1245 C CA . LYS A 1 166 ? 9.382 -12.397 -12.826 1.00 91.75 166 LYS A CA 1
ATOM 1246 C C . LYS A 1 166 ? 8.944 -11.427 -11.730 1.00 91.75 166 LYS A C 1
ATOM 1248 O O . LYS A 1 166 ? 8.267 -11.854 -10.797 1.00 91.75 166 LYS A O 1
ATOM 1253 N N . ILE A 1 167 ? 9.322 -10.152 -11.841 1.00 91.56 167 ILE A N 1
ATOM 1254 C CA . ILE A 1 167 ? 8.935 -9.107 -10.883 1.00 91.56 167 ILE A CA 1
ATOM 1255 C C . ILE A 1 167 ? 7.413 -8.942 -10.891 1.00 91.56 167 ILE A C 1
ATOM 1257 O O . ILE A 1 167 ? 6.797 -9.016 -9.831 1.00 91.56 167 ILE A O 1
ATOM 1261 N N . ARG A 1 168 ? 6.796 -8.823 -12.073 1.00 92.19 168 ARG A N 1
ATOM 1262 C CA . ARG A 1 168 ? 5.339 -8.750 -12.243 1.00 92.19 168 ARG A CA 1
ATOM 1263 C C . ARG A 1 168 ? 4.631 -9.917 -11.563 1.00 92.19 168 ARG A C 1
ATOM 1265 O O . ARG A 1 168 ? 3.790 -9.689 -10.703 1.00 92.19 168 ARG A O 1
ATOM 1272 N N . ASN A 1 169 ? 5.020 -11.151 -11.876 1.00 92.00 169 ASN A N 1
ATOM 1273 C CA . ASN A 1 169 ? 4.377 -12.343 -11.318 1.00 92.00 169 ASN A CA 1
ATOM 1274 C C . ASN A 1 169 ? 4.473 -12.386 -9.784 1.00 92.00 169 ASN A C 1
ATOM 1276 O O . ASN A 1 169 ? 3.532 -12.798 -9.102 1.00 92.00 169 ASN A O 1
ATOM 1280 N N . GLN A 1 170 ? 5.609 -11.959 -9.221 1.00 90.31 170 GLN A N 1
ATOM 1281 C CA . GLN A 1 170 ? 5.762 -11.850 -7.770 1.00 90.31 170 GLN A CA 1
ATOM 1282 C C . GLN A 1 170 ? 4.822 -10.790 -7.193 1.00 90.31 170 GLN A C 1
ATOM 1284 O O . GLN A 1 170 ? 4.152 -11.057 -6.197 1.00 90.31 170 GLN A O 1
ATOM 1289 N N . LEU A 1 171 ? 4.731 -9.621 -7.824 1.00 88.69 171 LEU A N 1
ATOM 1290 C CA . LEU A 1 171 ? 3.850 -8.541 -7.390 1.00 88.69 171 LEU A CA 1
ATOM 1291 C C . LEU A 1 171 ? 2.372 -8.918 -7.471 1.00 88.69 171 LEU A C 1
ATOM 1293 O O . LEU A 1 171 ? 1.652 -8.723 -6.497 1.00 88.69 171 LEU A O 1
ATOM 1297 N N . GLU A 1 172 ? 1.929 -9.516 -8.572 1.00 90.44 172 GLU A N 1
ATOM 1298 C CA . GLU A 1 172 ? 0.546 -9.973 -8.756 1.00 90.44 172 GLU A CA 1
ATOM 1299 C C . GLU A 1 172 ? 0.155 -11.039 -7.728 1.00 90.44 172 GLU A C 1
ATOM 1301 O O . GLU A 1 172 ? -0.925 -10.981 -7.139 1.00 90.44 172 GLU A O 1
ATOM 1306 N N . SER A 1 173 ? 1.054 -11.987 -7.447 1.00 90.75 173 SER A N 1
ATOM 1307 C CA . SER A 1 173 ? 0.840 -13.010 -6.418 1.00 90.75 173 SER A CA 1
ATOM 1308 C C . SER A 1 173 ? 0.672 -12.392 -5.023 1.00 90.75 173 SER A C 1
ATOM 1310 O O . SER A 1 173 ? -0.236 -12.750 -4.260 1.00 90.75 173 SER A O 1
ATOM 1312 N N . LYS A 1 174 ? 1.508 -11.401 -4.695 1.00 88.94 174 LYS A N 1
ATOM 1313 C CA . LYS A 1 174 ? 1.445 -10.687 -3.414 1.00 88.94 174 LYS A CA 1
ATOM 1314 C C . LYS A 1 174 ? 0.203 -9.805 -3.322 1.00 88.94 174 LYS A C 1
ATOM 1316 O O . LYS A 1 174 ? -0.479 -9.847 -2.303 1.00 88.94 174 LYS A O 1
ATOM 1321 N N . LEU A 1 175 ? -0.160 -9.113 -4.400 1.00 87.00 175 LEU A N 1
ATOM 1322 C CA . LEU A 1 175 ? -1.406 -8.358 -4.512 1.00 87.00 175 LEU A CA 1
ATOM 1323 C C . LEU A 1 175 ? -2.629 -9.262 -4.322 1.00 87.00 175 LEU A C 1
ATOM 1325 O O . LEU A 1 175 ? -3.528 -8.917 -3.564 1.00 87.00 175 LEU A O 1
ATOM 1329 N N . SER A 1 176 ? -2.663 -10.438 -4.954 1.00 87.62 176 SER A N 1
ATOM 1330 C CA . SER A 1 176 ? -3.754 -11.404 -4.765 1.00 87.62 176 SER A CA 1
ATOM 1331 C C . SER A 1 176 ? -3.866 -11.847 -3.304 1.00 87.62 176 SER A C 1
ATOM 1333 O O . SER A 1 176 ? -4.968 -11.974 -2.771 1.00 87.62 176 SER A O 1
ATOM 1335 N N . THR A 1 177 ? -2.726 -12.028 -2.631 1.00 86.88 177 THR A N 1
ATOM 1336 C CA . THR A 1 177 ? -2.681 -12.358 -1.200 1.00 86.88 177 THR A CA 1
ATOM 1337 C C . THR A 1 177 ? -3.243 -11.221 -0.349 1.00 86.88 177 THR A C 1
ATOM 1339 O O . THR A 1 177 ? -4.077 -11.483 0.514 1.00 86.88 177 THR A O 1
ATOM 1342 N N . VAL A 1 178 ? -2.869 -9.967 -0.633 1.00 84.88 178 VAL A N 1
ATOM 1343 C CA . VAL A 1 178 ? -3.448 -8.775 0.013 1.00 84.88 178 VAL A CA 1
ATOM 1344 C C . VAL A 1 178 ? -4.957 -8.729 -0.218 1.00 84.88 178 VAL A C 1
ATOM 1346 O O . VAL A 1 178 ? -5.716 -8.695 0.743 1.00 84.88 178 VAL A O 1
ATOM 1349 N N . LYS A 1 179 ? -5.419 -8.812 -1.471 1.00 86.12 179 LYS A N 1
ATOM 1350 C CA . LYS A 1 179 ? -6.853 -8.775 -1.792 1.00 86.12 179 LYS A CA 1
ATOM 1351 C C . LYS A 1 179 ? -7.633 -9.828 -0.990 1.00 86.12 179 LYS A C 1
ATOM 1353 O O . LYS A 1 179 ? -8.640 -9.502 -0.373 1.00 86.12 179 LYS A O 1
ATOM 1358 N N . LYS A 1 180 ? -7.119 -11.061 -0.903 1.00 85.56 180 LYS A N 1
ATOM 1359 C CA . LYS A 1 180 ? -7.727 -12.144 -0.105 1.00 85.56 180 LYS A CA 1
ATOM 1360 C C . LYS A 1 180 ? -7.683 -11.884 1.402 1.00 85.56 180 LYS A C 1
ATOM 1362 O O . LYS A 1 180 ? -8.674 -12.094 2.089 1.00 85.56 180 LYS A O 1
ATOM 1367 N N . GLN A 1 181 ? -6.546 -11.437 1.931 1.00 81.56 181 GLN A N 1
ATOM 1368 C CA . GLN A 1 181 ? -6.358 -11.187 3.365 1.00 81.56 181 GLN A CA 1
ATOM 1369 C C . GLN A 1 181 ? -7.231 -10.035 3.885 1.00 81.56 181 GLN A C 1
ATOM 1371 O O . GLN A 1 181 ? -7.540 -9.972 5.080 1.00 81.56 181 GLN A O 1
ATOM 1376 N N . PHE A 1 182 ? -7.602 -9.109 3.008 1.00 78.44 182 PHE A N 1
ATOM 1377 C CA . PHE A 1 182 ? -8.411 -7.944 3.339 1.00 78.44 182 PHE A CA 1
ATOM 1378 C C . PHE A 1 182 ? -9.875 -8.079 2.895 1.00 78.44 182 PHE A C 1
ATOM 1380 O O . PHE A 1 182 ? -10.619 -7.118 3.055 1.00 78.44 182 PHE A O 1
ATOM 1387 N N . ASP A 1 183 ? -10.282 -9.257 2.394 1.00 75.00 183 ASP A N 1
ATOM 1388 C CA . ASP A 1 183 ? -11.612 -9.508 1.808 1.00 75.00 183 ASP A CA 1
ATOM 1389 C C . ASP A 1 183 ? -12.022 -8.388 0.837 1.00 75.00 183 ASP A C 1
ATOM 1391 O O . ASP A 1 183 ? -13.129 -7.852 0.860 1.00 75.00 183 ASP A O 1
ATOM 1395 N N . TYR A 1 184 ? -11.043 -7.956 0.039 1.00 73.38 184 TYR A N 1
ATOM 1396 C CA . TYR A 1 184 ? -11.182 -6.826 -0.856 1.00 73.38 184 TYR A CA 1
ATOM 1397 C C . TYR A 1 184 ? -12.156 -7.193 -1.972 1.00 73.38 184 TYR A C 1
ATOM 1399 O O . TYR A 1 184 ? -11.863 -8.042 -2.818 1.00 73.38 184 TYR A O 1
ATOM 1407 N N . GLN A 1 185 ? -13.306 -6.530 -1.977 1.00 64.88 185 GLN A N 1
ATOM 1408 C CA . GLN A 1 185 ? -14.234 -6.547 -3.096 1.00 64.88 185 GLN A CA 1
ATOM 1409 C C . GLN A 1 185 ? -13.817 -5.429 -4.043 1.00 64.88 185 GLN A C 1
ATOM 1411 O O . GLN A 1 185 ? -13.702 -4.278 -3.620 1.00 64.88 185 GLN A O 1
ATOM 1416 N N . GLU A 1 186 ? -13.554 -5.763 -5.308 1.00 61.06 186 GLU A N 1
ATOM 1417 C CA . GLU A 1 186 ? -13.283 -4.730 -6.305 1.00 61.06 186 GLU A CA 1
ATOM 1418 C C . GLU A 1 186 ? -14.471 -3.761 -6.325 1.00 61.06 186 GLU A C 1
ATOM 1420 O O . GLU A 1 186 ? -15.619 -4.224 -6.319 1.00 61.06 186 GLU A O 1
ATOM 1425 N N . PRO A 1 187 ? -14.236 -2.435 -6.299 1.00 57.47 187 PRO A N 1
ATOM 1426 C CA . PRO A 1 187 ? -15.320 -1.480 -6.417 1.00 57.47 187 PRO A CA 1
ATOM 1427 C C . PRO A 1 187 ? -16.064 -1.821 -7.702 1.00 57.47 187 PRO A C 1
ATOM 1429 O O . PRO A 1 187 ? -15.461 -1.851 -8.774 1.00 57.47 187 PRO A O 1
ATOM 1432 N N . VAL A 1 188 ? -17.356 -2.141 -7.578 1.00 51.28 188 VAL A N 1
ATOM 1433 C CA . VAL A 1 188 ? -18.224 -2.431 -8.721 1.00 51.28 188 VAL A CA 1
ATOM 1434 C C . VAL A 1 188 ? -18.129 -1.230 -9.646 1.00 51.28 188 VAL A C 1
ATOM 1436 O O . VAL A 1 188 ? -18.660 -0.154 -9.366 1.00 51.28 188 VAL A O 1
ATOM 1439 N N . GLN A 1 189 ? -17.360 -1.392 -10.714 1.00 48.53 189 GLN A N 1
ATOM 1440 C CA . GLN A 1 189 ? -17.179 -0.366 -11.711 1.00 48.53 189 GLN A CA 1
ATOM 1441 C C . GLN A 1 189 ? -18.527 -0.288 -12.422 1.00 48.53 189 GLN A C 1
ATOM 1443 O O . GLN A 1 189 ? -18.861 -1.154 -13.229 1.00 48.53 189 GLN A O 1
ATOM 1448 N N . ASN A 1 190 ? -19.348 0.703 -12.063 1.00 47.34 190 ASN A N 1
ATOM 1449 C CA . ASN A 1 190 ? -20.520 1.064 -12.850 1.00 47.34 190 ASN A CA 1
ATOM 1450 C C . ASN A 1 190 ? -20.005 1.433 -14.242 1.00 47.34 190 ASN A C 1
ATOM 1452 O O . ASN A 1 190 ? -19.582 2.564 -14.470 1.00 47.34 190 ASN A O 1
ATOM 1456 N N . MET A 1 191 ? -19.979 0.463 -15.154 1.00 45.47 191 MET A N 1
ATOM 1457 C CA . MET A 1 191 ? -19.710 0.699 -16.563 1.00 45.47 191 MET A CA 1
ATOM 1458 C C . MET A 1 191 ? -20.807 1.638 -17.084 1.00 45.47 191 MET A C 1
ATOM 1460 O O . MET A 1 191 ? -21.983 1.261 -17.065 1.00 45.47 191 MET A O 1
ATOM 1464 N N . PRO A 1 192 ? -20.483 2.852 -17.562 1.00 47.41 192 PRO A N 1
ATOM 1465 C CA . PRO A 1 192 ? -21.453 3.661 -18.273 1.00 47.41 192 PRO A CA 1
ATOM 1466 C C . PRO A 1 192 ? -21.580 3.083 -19.684 1.00 47.41 192 PRO A C 1
ATOM 1468 O O . PRO A 1 192 ? -20.830 3.449 -20.583 1.00 47.41 192 PRO A O 1
ATOM 1471 N N . GLY A 1 193 ? -22.500 2.138 -19.877 1.00 51.03 193 GLY A N 1
ATOM 1472 C CA . GLY A 1 193 ? -22.770 1.631 -21.220 1.00 51.03 193 GLY A CA 1
ATOM 1473 C C . GLY A 1 193 ? -23.374 0.243 -21.291 1.00 51.03 193 GLY A C 1
ATOM 1474 O O . GLY A 1 193 ? -22.762 -0.645 -21.862 1.00 51.03 193 GLY A O 1
ATOM 1475 N N . GLN A 1 194 ? -24.596 0.072 -20.7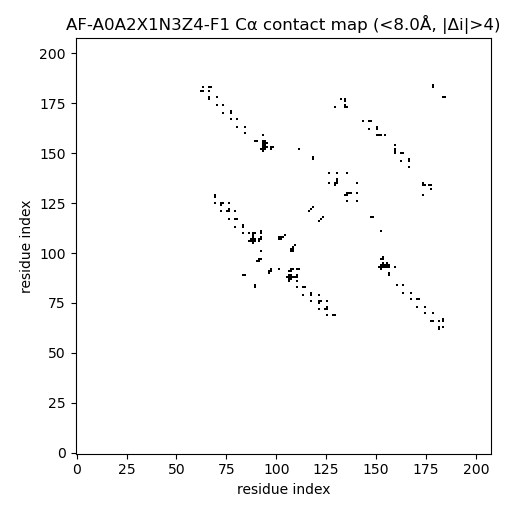92 1.00 40.31 194 GLN A N 1
ATOM 1476 C CA . GLN A 1 194 ? -25.585 -0.772 -21.465 1.00 40.31 194 GLN A CA 1
ATOM 1477 C C . GLN A 1 194 ? -26.965 -0.412 -20.927 1.00 40.31 194 GLN A C 1
ATOM 1479 O O . GLN A 1 194 ? -27.472 -0.954 -19.950 1.00 40.31 194 GLN A O 1
ATOM 1484 N N . GLN A 1 195 ? -27.549 0.589 -21.575 1.00 39.31 195 GLN A N 1
ATOM 1485 C CA . GLN A 1 195 ? -28.944 0.957 -21.439 1.00 39.31 195 GLN A CA 1
ATOM 1486 C C . GLN A 1 195 ? -29.766 -0.208 -22.004 1.00 39.31 195 GLN A C 1
ATOM 1488 O O . GLN A 1 195 ? -30.039 -0.276 -23.200 1.00 39.31 195 GLN A O 1
ATOM 1493 N N . SER A 1 196 ? -30.100 -1.179 -21.157 1.00 38.72 196 SER A N 1
ATOM 1494 C CA . SER A 1 196 ? -31.130 -2.158 -21.471 1.00 38.72 196 SER A CA 1
ATOM 1495 C C . SER A 1 196 ? -32.430 -1.383 -21.656 1.00 38.72 196 SER A C 1
ATOM 1497 O O . SER A 1 196 ? -32.949 -0.786 -20.713 1.00 38.72 196 SER A O 1
ATOM 1499 N N . THR A 1 197 ? -32.921 -1.338 -22.892 1.00 41.31 197 THR A N 1
ATOM 1500 C CA . THR A 1 197 ? -34.254 -0.852 -23.233 1.00 41.31 197 THR A CA 1
ATOM 1501 C C . THR A 1 197 ? -35.273 -1.737 -22.529 1.00 41.31 197 THR A C 1
ATOM 1503 O O . THR A 1 197 ? -35.692 -2.770 -23.052 1.00 41.31 197 THR A O 1
ATOM 1506 N N . THR A 1 198 ? -35.632 -1.355 -21.308 1.00 40.22 198 THR A N 1
ATOM 150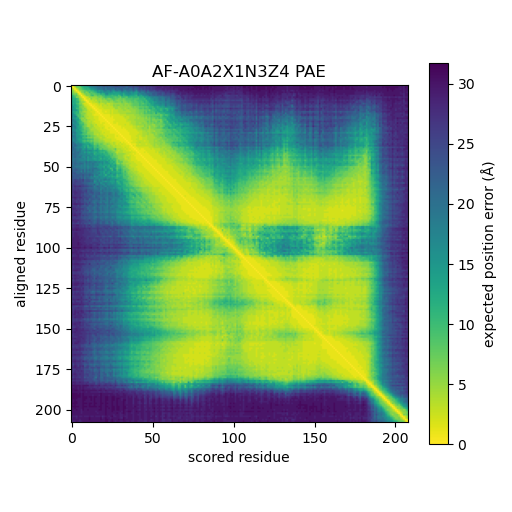7 C CA . THR A 1 198 ? -36.753 -1.934 -20.580 1.00 40.22 198 THR A CA 1
ATOM 1508 C C . THR A 1 198 ? -38.011 -1.548 -21.339 1.00 40.22 198 THR A C 1
ATOM 1510 O O . THR A 1 198 ? -38.478 -0.410 -21.267 1.00 40.22 198 THR A O 1
ATOM 1513 N N . GLY A 1 199 ? -38.497 -2.502 -22.132 1.00 44.09 199 GLY A N 1
ATOM 1514 C CA . GLY A 1 199 ? -39.773 -2.435 -22.815 1.00 44.09 199 GLY A CA 1
ATOM 1515 C C . GLY A 1 199 ? -40.853 -1.988 -21.843 1.00 44.09 199 GLY A C 1
ATOM 1516 O O . GLY A 1 199 ? -41.032 -2.549 -20.762 1.00 44.09 199 GLY A O 1
ATOM 1517 N N . SER A 1 200 ? -41.524 -0.922 -22.246 1.00 49.31 200 SER A N 1
ATOM 1518 C CA . SER A 1 200 ? -42.682 -0.337 -21.604 1.00 49.31 200 SER A CA 1
ATOM 1519 C C . SER A 1 200 ? -43.756 -1.405 -21.398 1.00 49.31 200 SER A C 1
ATOM 1521 O O . SER A 1 200 ? -44.390 -1.835 -22.353 1.00 49.31 200 SER A O 1
ATOM 1523 N N . ASN A 1 201 ? -43.972 -1.810 -20.149 1.00 45.03 201 ASN A N 1
ATOM 1524 C CA . ASN A 1 201 ? -45.158 -2.554 -19.733 1.00 45.03 201 ASN A CA 1
ATOM 1525 C C . ASN A 1 201 ? -45.773 -1.852 -18.517 1.00 45.03 201 ASN A C 1
ATOM 1527 O O . ASN A 1 201 ? -45.790 -2.360 -17.401 1.00 45.03 201 ASN A O 1
ATOM 1531 N N . PHE A 1 202 ? -46.254 -0.630 -18.749 1.00 56.59 202 PHE A N 1
ATOM 1532 C CA . PHE A 1 202 ? -47.302 -0.042 -17.926 1.00 56.59 202 PHE A CA 1
ATOM 1533 C C . PHE A 1 202 ? -48.628 -0.326 -18.626 1.00 56.59 202 PHE A C 1
ATOM 1535 O O . PHE A 1 202 ? -49.009 0.384 -19.552 1.00 56.59 202 PHE A O 1
ATOM 1542 N N . SER A 1 203 ? -49.322 -1.371 -18.184 1.00 51.88 203 SER A N 1
ATOM 1543 C CA . SER A 1 203 ? -50.749 -1.517 -18.447 1.00 51.88 203 SER A CA 1
ATOM 1544 C C . SER A 1 203 ? -51.469 -1.813 -17.140 1.00 51.88 203 SER A C 1
ATOM 1546 O O . SER A 1 203 ? -51.277 -2.864 -16.536 1.00 51.88 203 SER A O 1
ATOM 1548 N N . SER A 1 204 ? -52.308 -0.843 -16.768 1.00 51.00 204 SER A N 1
ATOM 1549 C CA . SER A 1 204 ? -53.583 -0.986 -16.056 1.00 51.00 204 SER A CA 1
ATOM 1550 C C . SER A 1 204 ? -53.571 -1.638 -14.672 1.00 51.00 204 SER A C 1
ATOM 1552 O O . SER A 1 204 ? -53.776 -2.839 -14.528 1.00 51.00 204 SER A O 1
ATOM 1554 N N . LEU A 1 205 ? -53.475 -0.789 -13.645 1.00 51.75 205 LEU A N 1
ATOM 1555 C CA . LEU A 1 205 ? -53.949 -1.099 -12.293 1.00 51.75 205 LEU A CA 1
ATOM 1556 C C . LEU A 1 205 ? -54.734 0.092 -11.717 1.00 51.75 205 LEU A C 1
ATOM 1558 O O . LEU A 1 205 ? -54.477 0.505 -10.600 1.00 51.75 205 LEU A O 1
ATOM 1562 N N . TRP A 1 206 ? -55.635 0.670 -12.527 1.00 58.50 206 TRP A N 1
ATOM 1563 C CA . TRP A 1 206 ? -56.738 1.561 -12.125 1.00 58.50 206 TRP A CA 1
ATOM 1564 C C . TRP A 1 206 ? -57.825 1.556 -13.225 1.00 58.50 206 TRP A C 1
ATOM 1566 O O . TRP A 1 206 ? -57.521 1.904 -14.366 1.00 58.50 206 TRP A O 1
ATOM 1576 N N . GLY A 1 207 ? -59.059 1.175 -12.862 1.00 61.16 207 GLY A N 1
ATOM 1577 C CA . GLY A 1 207 ? -60.266 1.071 -13.712 1.00 61.16 207 GLY A CA 1
ATOM 1578 C C . GLY A 1 207 ? -60.550 -0.386 -14.098 1.00 61.16 207 GLY A C 1
ATOM 1579 O O . GLY A 1 207 ? -59.711 -0.992 -14.756 1.00 61.16 207 GLY A O 1
ATOM 1580 N N . ASP A 1 208 ? -61.621 -1.056 -13.677 1.00 46.81 208 ASP A N 1
ATOM 1581 C CA . ASP A 1 208 ? -63.004 -0.685 -13.321 1.00 46.81 208 ASP A CA 1
ATOM 1582 C C . ASP A 1 208 ? -63.466 -1.499 -12.092 1.00 46.81 208 ASP A C 1
ATOM 1584 O O . ASP A 1 208 ? -63.005 -2.661 -11.962 1.00 46.81 208 ASP A O 1
#

Organism: Escherichia coli (NCBI:txid562)

Mean predicted aligned error: 13.93 Å

pLDDT: mean 81.0, std 14.1, range [38.72, 94.69]